Protein AF-A0A9D7U4A2-F1 (afdb_monomer)

Radius of gyration: 42.56 Å; Cα contacts (8 Å, |Δi|>4): 294; chains: 1; bounding box: 84×42×124 Å

Nearest PDB structures (foldseek):
  6pyu-assembly1_B  TM=8.399E-01  e=1.174E-01  Homo sapiens
  3vkg-assembly3_B  TM=5.063E-01  e=1.247E-01  Dictyostelium discoideum
  3vkg-assembly2_A  TM=4.390E-01  e=6.846E-02  Dictyostelium discoideum
  8wjo-assembly1_B  TM=4.090E-01  e=1.683E-01  Saccharomyces cerevisiae S288C
  8i21-assembly1_B  TM=4.357E-01  e=2.887E-01  Saccharomyces cerevisiae S288C

pLDDT: mean 87.94, std 14.03, range [35.09, 98.31]

Mean predicted aligned error: 10.79 Å

Sequence (284 aa):
MKKYFLSLILLLLQVSLFAQSKVYTGNHLLGKEAAKAYYIISNLDDKEIKADLETFLKPLGKITNPNKSSFRVEKIKNSPISPELESIEAQIISTKKMTKVVFFFIDEEMNPLKSFDIKTAEAETFVKGFENLVQKNLELRLADENLKNAENELADAQKEIKKLEKSLENNLKEQEKLGKKLDQSPELMAKALSEKEELVEKLYSEDSTASDLKTKTEIEKASSKKEKEISKIKKEQEKAESKLEKKEADFANLKIELMGAKKIERALEIARKDAFELLSNLKK

Foldseek 3Di:
DVVVVVVVVVVVVVVVPPDDQDWDWDWDDDPNDTAIKIKDKDQDDPVLLVVLVCVLCVVQADWDAPDPFKIKHAQRDPQPFANQFGMKMWGWDDDPGIIMIIIFTAGPVRHTDHPVRTPVVSNSVSNVVSVVSSVLVVLLVVLVVQLVVLVVQLVVLVVVLVVLVVVLVVLVVLLVVLVVLLVCLVVQLVVLVVVLVVLVCVLPDPVCPPPDPVVNVVSVVVSVVSVVVNVVSVVVNVVSVVVSVVSVVVSVVSVVVSVVSVVVSVVSVVSSVVSVVSSVVSVD

Structure (mmCIF, N/CA/C/O backbone):
data_AF-A0A9D7U4A2-F1
#
_entry.id   AF-A0A9D7U4A2-F1
#
loop_
_atom_site.group_PDB
_atom_site.id
_atom_site.type_symbol
_atom_site.label_atom_id
_atom_site.label_alt_id
_atom_site.label_comp_id
_atom_site.label_asym_id
_atom_site.label_entity_id
_atom_site.label_seq_id
_atom_site.pdbx_PDB_ins_code
_atom_site.Cartn_x
_atom_site.Cartn_y
_atom_site.Cartn_z
_atom_site.occupancy
_atom_site.B_iso_or_equiv
_atom_site.auth_seq_id
_atom_site.auth_comp_id
_atom_site.auth_asym_id
_atom_site.auth_atom_id
_atom_site.pdbx_PDB_model_num
ATOM 1 N N . MET A 1 1 ? -3.096 23.290 6.838 1.00 46.81 1 MET A N 1
ATOM 2 C CA . MET A 1 1 ? -3.273 23.477 5.377 1.00 46.81 1 MET A CA 1
ATOM 3 C C . MET A 1 1 ? -1.985 23.867 4.651 1.00 46.81 1 MET A C 1
ATOM 5 O O . MET A 1 1 ? -1.598 23.131 3.758 1.00 46.81 1 MET A O 1
ATOM 9 N N . LYS A 1 2 ? -1.249 24.917 5.057 1.00 41.59 2 LYS A N 1
ATOM 10 C CA . LYS A 1 2 ? 0.012 25.321 4.386 1.00 41.59 2 LYS A CA 1
ATOM 11 C C . LYS A 1 2 ? 1.115 24.243 4.334 1.00 41.59 2 LYS A C 1
ATOM 13 O O . LYS A 1 2 ? 1.835 24.185 3.350 1.00 41.59 2 LYS A O 1
ATOM 18 N N . LYS A 1 3 ? 1.222 23.365 5.344 1.00 43.41 3 LYS A N 1
ATOM 19 C CA . LYS A 1 3 ? 2.256 22.306 5.398 1.00 43.41 3 LYS A CA 1
ATOM 20 C C . LYS A 1 3 ? 2.036 21.172 4.382 1.00 43.41 3 LYS A C 1
ATOM 22 O O . LYS A 1 3 ? 2.998 20.700 3.794 1.00 43.41 3 LYS A O 1
ATOM 27 N N . TYR A 1 4 ? 0.782 20.795 4.121 1.00 54.22 4 TYR A N 1
ATOM 28 C CA . TYR A 1 4 ? 0.445 19.769 3.123 1.00 54.22 4 TYR A CA 1
ATOM 29 C C . TYR A 1 4 ? 0.540 20.310 1.693 1.00 54.22 4 TYR A C 1
ATOM 31 O O . TYR A 1 4 ? 1.004 19.613 0.801 1.00 54.22 4 TYR A O 1
ATOM 39 N N . PHE A 1 5 ? 0.201 21.589 1.496 1.00 51.72 5 PHE A N 1
ATOM 40 C CA . PHE A 1 5 ? 0.370 22.265 0.209 1.00 51.72 5 PHE A CA 1
ATOM 41 C C . PHE A 1 5 ? 1.855 22.416 -0.168 1.00 51.72 5 PHE A C 1
ATOM 43 O O . PHE A 1 5 ? 2.225 22.207 -1.318 1.00 51.72 5 PHE A O 1
ATOM 50 N N . LEU A 1 6 ? 2.725 22.693 0.816 1.00 43.78 6 LEU A N 1
ATOM 51 C CA . LEU A 1 6 ? 4.175 22.736 0.599 1.00 43.78 6 LEU A CA 1
ATOM 52 C C . LEU A 1 6 ? 4.754 21.349 0.271 1.00 43.78 6 LEU A C 1
ATOM 54 O O . LEU A 1 6 ? 5.635 21.252 -0.573 1.00 43.78 6 LEU A O 1
ATOM 58 N N . SER A 1 7 ? 4.234 20.283 0.891 1.00 52.22 7 SER A N 1
ATOM 59 C CA . SER A 1 7 ? 4.647 18.900 0.604 1.00 52.22 7 SER A CA 1
ATOM 60 C C . SER A 1 7 ? 4.237 18.442 -0.801 1.00 52.22 7 SER A C 1
ATOM 62 O O . SER A 1 7 ? 5.000 17.737 -1.451 1.00 52.22 7 SER A O 1
ATOM 64 N N . LEU A 1 8 ? 3.067 18.872 -1.289 1.00 51.44 8 LEU A N 1
ATOM 65 C CA . LEU A 1 8 ? 2.581 18.562 -2.639 1.00 51.44 8 LEU A CA 1
ATOM 66 C C . LEU A 1 8 ? 3.392 19.297 -3.722 1.00 51.44 8 LEU A C 1
ATOM 68 O O . LEU A 1 8 ? 3.737 18.716 -4.746 1.00 51.44 8 LEU A O 1
ATOM 72 N N . ILE A 1 9 ? 3.760 20.558 -3.469 1.00 57.00 9 ILE A N 1
ATOM 73 C CA . ILE A 1 9 ? 4.627 21.343 -4.362 1.00 57.00 9 ILE A CA 1
ATOM 74 C C . ILE A 1 9 ? 6.056 20.780 -4.380 1.00 57.00 9 ILE A C 1
ATOM 76 O O . ILE A 1 9 ? 6.682 20.745 -5.436 1.00 57.00 9 ILE A O 1
ATOM 80 N N . LEU A 1 10 ? 6.561 20.285 -3.244 1.00 47.88 10 LEU A N 1
ATOM 81 C CA . LEU A 1 10 ? 7.885 19.661 -3.176 1.00 47.88 10 LEU A CA 1
ATOM 82 C C . LEU A 1 10 ? 7.931 18.307 -3.907 1.00 47.88 10 LEU A C 1
ATOM 84 O O . LEU A 1 10 ? 8.953 17.988 -4.506 1.00 47.88 10 LEU A O 1
ATOM 88 N N . LEU A 1 11 ? 6.823 17.555 -3.925 1.00 51.00 11 LEU A N 1
ATOM 89 C CA . LEU A 1 11 ? 6.686 16.317 -4.703 1.00 51.00 11 LEU A CA 1
ATOM 90 C C . LEU A 1 11 ? 6.637 16.598 -6.218 1.00 51.00 11 LEU A C 1
ATOM 92 O O . LEU A 1 11 ? 7.257 15.884 -6.999 1.00 51.00 11 LEU A O 1
ATOM 96 N N . LEU A 1 12 ? 5.972 17.683 -6.636 1.00 50.38 12 LEU A N 1
ATOM 97 C CA . LEU A 1 12 ? 5.881 18.095 -8.045 1.00 50.38 12 LEU A CA 1
ATOM 98 C C . LEU A 1 12 ? 7.199 18.679 -8.593 1.00 50.38 12 LEU A C 1
ATOM 100 O O . LEU A 1 12 ? 7.505 18.497 -9.768 1.00 50.38 12 LEU A O 1
ATOM 104 N N . LEU A 1 13 ? 8.017 19.321 -7.750 1.00 43.16 13 LEU A N 1
ATOM 105 C CA . LEU A 1 13 ? 9.349 19.830 -8.125 1.00 43.16 13 LEU A CA 1
ATOM 106 C C . LEU A 1 13 ? 10.423 18.736 -8.256 1.00 43.16 13 LEU A C 1
ATOM 108 O O . LEU A 1 13 ? 11.458 18.974 -8.880 1.00 43.16 13 LEU A O 1
ATOM 112 N N . GLN A 1 14 ? 10.191 17.534 -7.722 1.00 43.28 14 GLN A N 1
ATOM 113 C CA . GLN A 1 14 ? 11.080 16.387 -7.947 1.00 43.28 14 GLN A CA 1
ATOM 114 C C . GLN A 1 14 ? 10.880 15.741 -9.327 1.00 43.28 14 GLN A C 1
ATOM 116 O O . GLN A 1 14 ? 11.783 15.062 -9.810 1.00 43.28 14 GLN A O 1
ATOM 121 N N . VAL A 1 15 ? 9.761 16.015 -10.008 1.00 48.44 15 VAL A N 1
ATOM 122 C CA . VAL A 1 15 ? 9.472 15.454 -11.340 1.00 48.44 15 VAL A CA 1
ATOM 123 C C . VAL A 1 15 ? 10.241 16.179 -12.455 1.00 48.44 15 VAL A C 1
ATOM 125 O O . VAL A 1 15 ? 10.551 15.589 -13.483 1.00 48.44 15 VAL A O 1
ATOM 128 N N . SER A 1 16 ? 10.669 17.429 -12.251 1.00 39.25 16 SER A N 1
ATOM 129 C CA . SER A 1 16 ? 11.487 18.160 -13.238 1.00 39.25 16 SER A CA 1
ATOM 130 C C . SER A 1 16 ? 12.981 17.794 -13.235 1.00 39.25 16 SER A C 1
ATOM 132 O O . SER A 1 16 ? 13.757 18.397 -13.974 1.00 39.25 16 SER A O 1
ATOM 134 N N . LEU A 1 17 ? 13.400 16.829 -12.408 1.00 35.09 17 LEU A N 1
ATOM 135 C CA . LEU A 1 17 ? 14.781 16.330 -12.337 1.00 35.09 17 LEU A CA 1
ATOM 136 C C . LEU A 1 17 ? 14.963 14.940 -12.959 1.00 35.09 17 LEU A C 1
ATOM 138 O O . LEU A 1 17 ? 16.071 14.400 -12.896 1.00 35.09 17 LEU A O 1
ATOM 142 N N . PHE A 1 18 ? 13.933 14.375 -13.600 1.00 43.56 18 PHE A N 1
ATOM 143 C CA . PHE A 1 18 ? 14.117 13.187 -14.428 1.00 43.56 18 PHE A CA 1
ATOM 144 C C . PHE A 1 18 ? 14.966 13.558 -15.647 1.00 43.56 18 PHE A C 1
ATOM 146 O O . PHE A 1 18 ? 14.537 14.203 -16.600 1.00 43.56 18 PHE A O 1
ATOM 153 N N . ALA A 1 19 ? 16.242 13.228 -15.470 1.00 44.38 19 ALA A N 1
ATOM 154 C CA . ALA A 1 19 ? 17.376 13.340 -16.355 1.00 44.38 19 ALA A CA 1
ATOM 155 C C . ALA A 1 19 ? 17.021 13.334 -17.846 1.00 44.38 19 ALA A C 1
ATOM 157 O O . ALA A 1 19 ? 16.318 12.457 -18.337 1.00 44.38 19 ALA A O 1
ATOM 158 N N . GLN A 1 20 ? 17.636 14.253 -18.594 1.00 44.41 20 GLN A N 1
ATOM 159 C CA . GLN A 1 20 ? 17.891 14.029 -20.014 1.00 44.41 20 GLN A CA 1
ATOM 160 C C . GLN A 1 20 ? 18.454 12.608 -20.190 1.00 44.41 20 GLN A C 1
ATOM 162 O O . GLN A 1 20 ? 19.505 12.308 -19.620 1.00 44.41 20 GLN A O 1
ATOM 167 N N . SER A 1 21 ? 17.755 11.762 -20.954 1.00 55.53 21 SER A N 1
ATOM 168 C CA . SER A 1 21 ? 18.200 10.423 -21.357 1.00 55.53 21 SER A CA 1
ATOM 169 C C . SER A 1 21 ? 19.625 10.514 -21.911 1.00 55.53 21 SER A C 1
ATOM 171 O O . SER A 1 21 ? 19.839 11.093 -22.988 1.00 55.53 21 SER A O 1
ATOM 173 N N . LYS A 1 22 ? 20.625 10.033 -21.168 1.00 78.62 22 LYS A N 1
ATOM 174 C CA . LYS A 1 22 ? 22.025 10.081 -21.608 1.00 78.62 22 LYS A CA 1
ATOM 175 C C . LYS A 1 22 ? 22.404 8.712 -22.140 1.00 78.62 22 LYS A C 1
ATOM 177 O O . LYS A 1 22 ? 22.883 7.856 -21.402 1.00 78.62 22 LYS A O 1
ATOM 182 N N . VAL A 1 23 ? 22.241 8.544 -23.450 1.00 90.00 23 VAL A N 1
ATOM 183 C CA . VAL A 1 23 ? 22.937 7.478 -24.168 1.00 90.00 23 VAL A CA 1
ATOM 184 C C . VAL A 1 23 ? 24.392 7.879 -24.286 1.00 90.00 23 VAL A C 1
ATOM 186 O O . VAL A 1 23 ? 24.729 8.933 -24.822 1.00 90.00 23 VAL A O 1
ATOM 189 N N . TYR A 1 24 ? 25.256 7.033 -23.752 1.00 93.31 24 TYR A N 1
ATOM 190 C CA . TYR A 1 24 ? 26.688 7.215 -23.838 1.00 93.31 24 TYR A CA 1
ATOM 191 C C . TYR A 1 24 ? 27.251 6.356 -24.962 1.00 93.31 24 TYR A C 1
ATOM 193 O O . TYR A 1 24 ? 26.755 5.265 -25.242 1.00 93.31 24 TYR A O 1
ATOM 201 N N . THR A 1 25 ? 28.342 6.820 -25.557 1.00 92.62 25 THR A N 1
ATOM 202 C CA . THR A 1 25 ? 29.093 6.077 -26.568 1.00 92.62 25 THR A CA 1
ATOM 203 C C . THR A 1 25 ? 30.513 5.848 -26.085 1.00 92.62 25 THR A C 1
ATOM 205 O O . THR A 1 25 ? 31.141 6.767 -25.557 1.00 92.62 25 THR A O 1
ATOM 208 N N . GLY A 1 26 ? 31.049 4.654 -26.294 1.00 92.25 26 GLY A N 1
ATOM 209 C CA . GLY A 1 26 ? 32.428 4.350 -25.932 1.00 92.25 26 GLY A CA 1
ATOM 210 C C . GLY A 1 26 ? 32.862 2.983 -26.428 1.00 92.25 26 GLY A C 1
ATOM 211 O O . GLY A 1 26 ? 32.060 2.228 -26.971 1.00 92.25 26 GLY A O 1
ATOM 212 N N . ASN A 1 27 ? 34.137 2.665 -26.227 1.00 92.44 27 ASN A N 1
ATOM 213 C CA . ASN A 1 27 ? 34.656 1.343 -26.550 1.00 92.44 27 ASN A CA 1
ATOM 214 C C . ASN A 1 27 ? 34.415 0.387 -25.380 1.00 92.44 27 ASN A C 1
ATOM 216 O O . ASN A 1 27 ? 34.756 0.690 -24.235 1.00 92.44 27 ASN A O 1
ATOM 220 N N . HIS A 1 28 ? 33.839 -0.770 -25.682 1.00 93.44 28 HIS A N 1
ATOM 221 C CA . HIS A 1 28 ? 33.557 -1.844 -24.740 1.00 93.44 28 HIS A CA 1
ATOM 222 C C . HIS A 1 28 ? 34.036 -3.181 -25.299 1.00 93.44 28 HIS A C 1
ATOM 224 O O . HIS A 1 28 ? 34.212 -3.328 -26.504 1.00 93.44 28 HIS A O 1
ATOM 230 N N . LEU A 1 29 ? 34.288 -4.148 -24.418 1.00 91.12 29 LEU A N 1
ATOM 231 C CA . LEU A 1 29 ? 34.767 -5.459 -24.836 1.00 91.12 29 LEU A CA 1
ATOM 232 C C . LEU A 1 29 ? 33.599 -6.326 -25.312 1.00 91.12 29 LEU A C 1
ATOM 234 O O . LEU A 1 29 ? 32.709 -6.629 -24.521 1.00 91.12 29 LEU A O 1
ATOM 238 N N . LEU A 1 30 ? 33.643 -6.763 -26.569 1.00 88.69 30 LEU A N 1
ATOM 239 C CA . LEU A 1 30 ? 32.832 -7.866 -27.078 1.00 88.69 30 LEU A CA 1
ATOM 240 C C . LEU A 1 30 ? 33.733 -9.105 -27.143 1.00 88.69 30 LEU A C 1
ATOM 242 O O . LEU A 1 30 ? 34.627 -9.210 -27.981 1.00 88.69 30 LEU A O 1
ATOM 246 N N . GLY A 1 31 ? 33.578 -10.021 -26.185 1.00 85.12 31 GLY A N 1
ATOM 247 C CA . GLY A 1 31 ? 34.523 -11.127 -26.015 1.00 85.12 31 GLY A CA 1
ATOM 248 C C . GLY A 1 31 ? 35.903 -10.626 -25.573 1.00 85.12 31 GLY A C 1
ATOM 249 O O . GLY A 1 31 ? 36.082 -10.264 -24.411 1.00 85.12 31 GLY A O 1
ATOM 250 N N . LYS A 1 32 ? 36.888 -10.634 -26.480 1.00 84.56 32 LYS A N 1
ATOM 251 C CA . LYS A 1 32 ? 38.267 -10.166 -26.219 1.00 84.56 32 LYS A CA 1
ATOM 252 C C . LYS A 1 32 ? 38.635 -8.886 -26.970 1.00 84.56 32 LYS A C 1
ATOM 254 O O . LYS A 1 32 ? 39.734 -8.374 -26.771 1.00 84.56 32 LYS A O 1
ATOM 259 N N . GLU A 1 33 ? 37.744 -8.372 -27.810 1.00 87.69 33 GLU A N 1
ATOM 260 C CA . GLU A 1 33 ? 38.035 -7.253 -28.703 1.00 87.69 33 GLU A CA 1
ATOM 261 C C . GLU A 1 33 ? 37.310 -5.988 -28.255 1.00 87.69 33 GLU A C 1
ATOM 263 O O . GLU A 1 33 ? 36.171 -6.036 -27.789 1.00 87.69 33 GLU A O 1
ATOM 268 N N . ALA A 1 34 ? 37.981 -4.842 -28.376 1.00 90.50 34 ALA A N 1
ATOM 269 C CA . ALA A 1 34 ? 37.381 -3.548 -28.091 1.00 90.50 34 ALA A CA 1
ATOM 270 C C . ALA A 1 34 ? 36.562 -3.083 -29.300 1.00 90.50 34 ALA A C 1
ATOM 272 O O . ALA A 1 34 ? 37.107 -2.860 -30.378 1.00 90.50 34 ALA A O 1
ATOM 273 N N . ALA A 1 35 ? 35.265 -2.891 -29.092 1.00 92.81 35 ALA A N 1
ATOM 274 C CA . ALA A 1 35 ? 34.313 -2.482 -30.108 1.00 92.81 35 ALA A CA 1
ATOM 275 C C . ALA A 1 35 ? 33.556 -1.228 -29.672 1.00 92.81 35 ALA A C 1
ATOM 277 O O . ALA A 1 35 ? 33.327 -1.006 -28.478 1.00 92.81 35 ALA A O 1
ATOM 278 N N . LYS A 1 36 ? 33.139 -0.406 -30.640 1.00 92.38 36 LYS A N 1
ATOM 279 C CA . LYS A 1 36 ? 32.271 0.738 -30.355 1.00 92.38 36 LYS A CA 1
ATOM 280 C C . LYS A 1 36 ? 30.906 0.232 -29.900 1.00 92.38 36 LYS A C 1
ATOM 282 O O . LYS A 1 36 ? 30.304 -0.618 -30.547 1.00 92.38 36 LYS A O 1
ATOM 287 N N . ALA A 1 37 ? 30.414 0.800 -28.809 1.00 95.50 37 ALA A N 1
ATOM 288 C CA . ALA A 1 37 ? 29.132 0.452 -28.231 1.00 95.50 37 ALA A CA 1
ATOM 289 C C . ALA A 1 37 ? 28.388 1.684 -27.718 1.00 95.50 37 ALA A C 1
ATOM 291 O O . ALA A 1 37 ? 28.974 2.739 -27.443 1.00 95.50 37 ALA A O 1
ATOM 292 N N . TYR A 1 38 ? 27.084 1.503 -27.556 1.00 96.81 38 TYR A N 1
ATOM 293 C CA . TYR A 1 38 ? 26.159 2.489 -27.017 1.00 96.81 38 TYR A CA 1
ATOM 294 C C . TYR A 1 38 ? 25.611 1.942 -25.710 1.00 96.81 38 TYR A C 1
ATOM 296 O O . TYR A 1 38 ? 25.283 0.763 -25.632 1.00 96.81 38 TYR A O 1
ATOM 304 N N . TYR A 1 39 ? 25.548 2.747 -24.657 1.00 95.62 39 TYR A N 1
ATOM 305 C CA . TYR A 1 39 ? 25.161 2.224 -23.354 1.00 95.62 39 TYR A CA 1
ATOM 306 C C . TYR A 1 39 ? 24.364 3.207 -22.517 1.00 95.62 39 TYR A C 1
ATOM 308 O O . TYR A 1 39 ? 24.509 4.425 -22.638 1.00 95.62 39 TYR A O 1
ATOM 316 N N . ILE A 1 40 ? 23.583 2.636 -21.604 1.00 94.94 40 ILE A N 1
ATOM 317 C CA . ILE A 1 40 ? 22.901 3.359 -20.533 1.00 94.94 40 ILE A CA 1
ATOM 318 C C . ILE A 1 40 ? 23.352 2.839 -19.176 1.00 94.94 40 ILE A C 1
ATOM 320 O O . ILE A 1 40 ? 23.873 1.726 -19.045 1.00 94.94 40 ILE A O 1
ATOM 324 N N . ILE A 1 41 ? 23.160 3.675 -18.164 1.00 92.88 41 ILE A N 1
ATOM 325 C CA . ILE A 1 41 ? 23.423 3.352 -16.769 1.00 92.88 41 ILE A CA 1
ATOM 326 C C . ILE A 1 41 ? 22.105 3.493 -16.018 1.00 92.88 41 ILE A C 1
ATOM 328 O O . ILE A 1 41 ? 21.464 4.536 -16.088 1.00 92.88 41 ILE A O 1
ATOM 332 N N . SER A 1 42 ? 21.730 2.449 -15.293 1.00 90.06 42 SER A N 1
ATOM 333 C CA . SER A 1 42 ? 20.538 2.406 -14.460 1.00 90.06 42 SER A CA 1
ATOM 334 C C . SER A 1 42 ? 20.905 2.014 -13.032 1.00 90.06 42 SER A C 1
ATOM 336 O O . SER A 1 42 ? 21.887 1.308 -12.801 1.00 90.06 42 SER A O 1
ATOM 338 N N . ASN A 1 43 ? 20.104 2.461 -12.069 1.00 89.00 43 ASN A N 1
ATOM 339 C CA . ASN A 1 43 ? 20.214 2.041 -10.669 1.00 89.00 43 ASN A CA 1
ATOM 340 C C . ASN A 1 43 ? 19.284 0.862 -10.338 1.00 89.00 43 ASN A C 1
ATOM 342 O O . ASN A 1 43 ? 19.193 0.472 -9.178 1.00 89.00 43 ASN A O 1
ATOM 346 N N . LEU A 1 44 ? 18.582 0.325 -11.340 1.00 89.12 44 LEU A N 1
ATOM 347 C CA . LEU A 1 44 ? 17.699 -0.827 -11.184 1.00 89.12 44 LEU A CA 1
ATOM 348 C C . LEU A 1 44 ? 18.479 -2.131 -11.073 1.00 89.12 44 LEU A C 1
ATOM 350 O O . LEU A 1 44 ? 19.625 -2.239 -11.529 1.00 89.12 44 LEU A O 1
ATOM 354 N N . ASP A 1 45 ? 17.830 -3.126 -10.479 1.00 88.88 45 ASP A N 1
ATOM 355 C CA . ASP A 1 45 ? 18.426 -4.439 -10.311 1.00 88.88 45 ASP A CA 1
ATOM 356 C C . ASP A 1 45 ? 18.532 -5.214 -11.636 1.00 88.88 45 ASP A C 1
ATOM 358 O O . ASP A 1 45 ? 17.824 -4.972 -12.618 1.00 88.88 45 ASP A O 1
ATOM 362 N N . ASP A 1 46 ? 19.448 -6.182 -11.660 1.00 90.75 46 ASP A N 1
ATOM 363 C CA . ASP A 1 46 ? 19.725 -7.002 -12.839 1.00 90.75 46 ASP A CA 1
ATOM 364 C C . ASP A 1 46 ? 18.505 -7.761 -13.345 1.00 90.75 46 ASP A C 1
ATOM 366 O O . ASP A 1 46 ? 18.400 -8.021 -14.539 1.00 90.75 46 ASP A O 1
ATOM 370 N N . LYS A 1 47 ? 17.620 -8.201 -12.449 1.00 91.44 47 LYS A N 1
ATOM 371 C CA . LYS A 1 47 ? 16.470 -9.028 -12.811 1.00 91.44 47 LYS A CA 1
ATOM 372 C C . LYS A 1 47 ? 15.426 -8.183 -13.536 1.00 91.44 47 LYS A C 1
ATOM 374 O O . LYS A 1 47 ? 14.896 -8.634 -14.549 1.00 91.44 47 LYS A O 1
ATOM 379 N N . GLU A 1 48 ? 15.174 -6.972 -13.053 1.00 92.12 48 GLU A N 1
ATOM 380 C CA . GLU A 1 48 ? 14.296 -5.993 -13.693 1.00 92.12 48 GLU A CA 1
ATOM 381 C C . GLU A 1 48 ? 14.829 -5.578 -15.062 1.00 92.12 48 GLU A C 1
ATOM 383 O O . GLU A 1 48 ? 14.116 -5.691 -16.058 1.00 92.12 48 GLU A O 1
ATOM 388 N N . ILE A 1 49 ? 16.109 -5.199 -15.136 1.00 94.00 49 ILE A N 1
ATOM 389 C CA . ILE A 1 49 ? 16.744 -4.802 -16.398 1.00 94.00 49 ILE A CA 1
ATOM 390 C C . ILE A 1 49 ? 16.725 -5.941 -17.419 1.00 94.00 49 ILE A C 1
ATOM 392 O O . ILE A 1 49 ? 16.480 -5.693 -18.596 1.00 94.00 49 ILE A O 1
ATOM 396 N N . LYS A 1 50 ? 16.941 -7.193 -16.993 1.00 94.38 50 LYS A N 1
ATOM 397 C CA . LYS A 1 50 ? 16.836 -8.363 -17.880 1.00 94.38 50 LYS A CA 1
ATOM 398 C C . LYS A 1 50 ? 15.431 -8.525 -18.450 1.00 94.38 50 LYS A C 1
ATOM 400 O O . LYS A 1 50 ? 15.298 -8.713 -19.654 1.00 94.38 50 LYS A O 1
ATOM 405 N N . ALA A 1 51 ? 14.397 -8.425 -17.617 1.00 94.56 51 ALA A N 1
ATOM 406 C CA . ALA A 1 51 ? 13.012 -8.546 -18.070 1.00 94.56 51 ALA A CA 1
ATOM 407 C C . ALA A 1 51 ? 12.622 -7.417 -19.042 1.00 94.56 51 ALA A C 1
ATOM 409 O O . ALA A 1 51 ? 11.979 -7.665 -20.069 1.00 94.56 51 ALA A O 1
ATOM 410 N N . ASP A 1 52 ? 13.055 -6.187 -18.751 1.00 95.56 52 ASP A N 1
ATOM 411 C CA . ASP A 1 52 ? 12.825 -5.027 -19.613 1.00 95.56 52 ASP A CA 1
ATOM 412 C C . ASP A 1 52 ? 13.575 -5.189 -20.952 1.00 95.56 52 ASP A C 1
ATOM 414 O O . ASP A 1 52 ? 13.017 -4.921 -22.017 1.00 95.56 52 ASP A O 1
ATOM 418 N N . LEU A 1 53 ? 14.810 -5.705 -20.923 1.00 95.75 53 LEU A N 1
ATOM 419 C CA . LEU A 1 53 ? 15.633 -5.945 -22.112 1.00 95.75 53 LEU A CA 1
ATOM 420 C C . LEU A 1 53 ? 15.065 -7.055 -23.000 1.00 95.75 53 LEU A C 1
ATOM 422 O O . LEU A 1 53 ? 14.999 -6.893 -24.218 1.00 95.75 53 LEU A O 1
ATOM 426 N N . GLU A 1 54 ? 14.603 -8.159 -22.411 1.00 94.50 54 GLU A N 1
ATOM 427 C CA . GLU A 1 54 ? 13.908 -9.217 -23.147 1.00 94.50 54 GLU A CA 1
ATOM 428 C C . GLU A 1 54 ? 12.640 -8.682 -23.818 1.00 94.50 54 GLU A C 1
ATOM 430 O O . GLU A 1 54 ? 12.385 -8.962 -24.989 1.00 94.50 54 GLU A O 1
ATOM 435 N N . THR A 1 55 ? 11.863 -7.865 -23.104 1.00 95.44 55 THR A N 1
ATOM 436 C CA . THR A 1 55 ? 10.653 -7.236 -23.646 1.00 95.44 55 THR A CA 1
ATOM 437 C C . THR A 1 55 ? 10.979 -6.302 -24.810 1.00 95.44 55 THR A C 1
ATOM 439 O O . THR A 1 55 ? 10.276 -6.320 -25.819 1.00 95.44 55 THR A O 1
ATOM 442 N N . PHE A 1 56 ? 12.058 -5.525 -24.696 1.00 96.62 56 PHE A N 1
ATOM 443 C CA . PHE A 1 56 ? 12.495 -4.582 -25.722 1.00 96.62 56 PHE A CA 1
ATOM 444 C C . PHE A 1 56 ? 13.019 -5.264 -26.991 1.00 96.62 56 PHE A C 1
ATOM 446 O O . PHE A 1 56 ? 12.729 -4.818 -28.098 1.00 96.62 56 PHE A O 1
ATOM 453 N N . LEU A 1 57 ? 13.787 -6.345 -26.841 1.00 95.44 57 LEU A N 1
ATOM 454 C CA . LEU A 1 57 ? 14.435 -7.035 -27.958 1.00 95.44 57 LEU A CA 1
ATOM 455 C C . LEU A 1 57 ? 13.514 -8.041 -28.664 1.00 95.44 57 LEU A C 1
ATOM 457 O O . LEU A 1 57 ? 13.679 -8.294 -29.855 1.00 95.44 57 LEU A O 1
ATOM 461 N N . LYS A 1 58 ? 12.518 -8.600 -27.968 1.00 94.19 58 LYS A N 1
ATOM 462 C CA . LYS A 1 58 ? 11.616 -9.636 -28.502 1.00 94.19 58 LYS A CA 1
ATOM 463 C C . LYS A 1 58 ? 10.880 -9.250 -29.799 1.00 94.19 58 LYS A C 1
ATOM 465 O O . LYS A 1 58 ? 10.733 -10.126 -30.650 1.00 94.19 58 LYS A O 1
ATOM 470 N N . PRO A 1 59 ? 10.425 -7.998 -30.007 1.00 93.56 59 PRO A N 1
ATOM 471 C CA . PRO A 1 59 ? 9.831 -7.579 -31.278 1.00 93.56 59 PRO A CA 1
ATOM 472 C C . PRO A 1 59 ? 10.795 -7.635 -32.470 1.00 93.56 59 PRO A C 1
ATOM 474 O O . PRO A 1 59 ? 10.338 -7.738 -33.604 1.00 93.56 59 PRO A O 1
ATOM 477 N N . LEU A 1 60 ? 12.109 -7.571 -32.229 1.00 92.06 60 LEU A N 1
ATOM 478 C CA . LEU A 1 60 ? 13.131 -7.583 -33.280 1.00 92.06 60 LEU A CA 1
ATOM 479 C C . LEU A 1 60 ? 13.427 -8.999 -33.788 1.00 92.06 60 LEU A C 1
ATOM 481 O O . LEU A 1 60 ? 13.934 -9.157 -34.894 1.00 92.06 60 LEU A O 1
ATOM 485 N N . GLY A 1 61 ? 13.122 -10.031 -32.995 1.00 91.00 61 GLY A N 1
ATOM 486 C CA . GLY A 1 61 ? 13.361 -11.417 -33.374 1.00 91.00 61 GLY A CA 1
ATOM 487 C C . GLY A 1 61 ? 13.502 -12.364 -32.187 1.00 91.00 61 GLY A C 1
ATOM 488 O O . GLY A 1 61 ? 13.197 -12.043 -31.037 1.00 91.00 61 GLY A O 1
ATOM 489 N N . LYS A 1 62 ? 13.969 -13.583 -32.477 1.00 92.38 62 LYS A N 1
ATOM 490 C CA . LYS A 1 62 ? 14.229 -14.590 -31.446 1.00 92.38 62 LYS A CA 1
ATOM 491 C C . LYS A 1 62 ? 15.478 -14.200 -30.657 1.00 92.38 62 LYS A C 1
ATOM 493 O O . LYS A 1 62 ? 16.557 -14.094 -31.230 1.00 92.38 62 LYS A O 1
ATOM 498 N N . ILE A 1 63 ? 15.321 -14.067 -29.345 1.00 94.50 63 ILE A N 1
ATOM 499 C CA . ILE A 1 63 ? 16.429 -13.790 -28.434 1.00 94.50 63 ILE A CA 1
ATOM 500 C C . ILE A 1 63 ? 17.208 -15.082 -28.168 1.00 94.50 63 ILE A C 1
ATOM 502 O O . ILE A 1 63 ? 16.630 -16.119 -27.824 1.00 94.50 63 ILE A O 1
ATOM 506 N N . THR A 1 64 ? 18.525 -15.011 -28.315 1.00 94.19 64 THR A N 1
ATOM 507 C CA . THR A 1 64 ? 19.493 -16.005 -27.855 1.00 94.19 64 THR A CA 1
ATOM 508 C C . THR A 1 64 ? 20.340 -15.396 -26.740 1.00 94.19 64 THR A C 1
ATOM 510 O O . THR A 1 64 ? 20.490 -14.180 -26.653 1.00 94.19 64 THR A O 1
ATOM 513 N N . ASN A 1 65 ? 20.892 -16.235 -25.862 1.00 92.19 65 ASN A N 1
ATOM 514 C CA . ASN A 1 65 ? 21.735 -15.783 -24.755 1.00 92.19 65 ASN A CA 1
ATOM 515 C C . ASN A 1 65 ? 23.144 -16.360 -24.935 1.00 92.19 65 ASN A C 1
ATOM 517 O O . ASN A 1 65 ? 23.399 -17.469 -24.455 1.00 92.19 65 ASN A O 1
ATOM 521 N N . PRO A 1 66 ? 24.061 -15.655 -25.633 1.00 84.50 66 PRO A N 1
ATOM 522 C CA . PRO A 1 66 ? 25.431 -16.129 -25.845 1.00 84.50 66 PRO A CA 1
ATOM 523 C C . PRO A 1 66 ? 26.168 -16.431 -24.535 1.00 84.50 66 PRO A C 1
ATOM 525 O O . PRO A 1 66 ? 27.034 -17.300 -24.480 1.00 84.50 66 PRO A O 1
ATOM 528 N N . ASN A 1 67 ? 25.817 -15.721 -23.460 1.00 86.06 67 ASN A N 1
ATOM 529 C CA . ASN A 1 67 ? 26.277 -15.985 -22.102 1.00 86.06 67 ASN A CA 1
ATOM 530 C C . ASN A 1 67 ? 25.213 -15.535 -21.074 1.00 86.06 67 ASN A C 1
ATOM 532 O O . ASN A 1 67 ? 24.164 -15.009 -21.436 1.00 86.06 67 ASN A O 1
ATOM 536 N N . LYS A 1 68 ? 25.474 -15.733 -19.771 1.00 84.50 68 LYS A N 1
ATOM 537 C CA . LYS A 1 68 ? 24.514 -15.443 -18.678 1.00 84.50 68 LYS A CA 1
ATOM 538 C C . LYS A 1 68 ? 24.113 -13.966 -18.534 1.00 84.50 68 LYS A C 1
ATOM 540 O O . LYS A 1 68 ? 23.150 -13.668 -17.822 1.00 84.50 68 LYS A O 1
ATOM 545 N N . SER A 1 69 ? 24.875 -13.053 -19.124 1.00 89.44 69 SER A N 1
ATOM 546 C CA . SER A 1 69 ? 24.702 -11.606 -18.997 1.00 89.44 69 SER A CA 1
ATOM 547 C C . SER A 1 69 ? 24.572 -10.914 -20.350 1.00 89.44 69 SER A C 1
ATOM 549 O O . SER A 1 69 ? 24.692 -9.696 -20.399 1.00 89.44 69 SER A O 1
ATOM 551 N N . SER A 1 70 ? 24.344 -11.658 -21.435 1.00 93.19 70 SER A N 1
ATOM 552 C CA . SER A 1 70 ? 24.247 -11.095 -22.782 1.00 93.19 70 SER A CA 1
ATOM 553 C C . SER A 1 70 ? 23.042 -11.657 -23.510 1.00 93.19 70 SER A C 1
ATOM 555 O O . SER A 1 70 ? 22.782 -12.858 -23.453 1.00 93.19 70 SER A O 1
ATOM 557 N N . PHE A 1 71 ? 22.349 -10.771 -24.207 1.00 96.19 71 PHE A N 1
ATOM 558 C CA . PHE A 1 71 ? 21.140 -11.035 -24.968 1.00 96.19 71 PHE A CA 1
ATOM 559 C C . PHE A 1 71 ? 21.424 -10.654 -26.407 1.00 96.19 71 PHE A C 1
ATOM 561 O O . PHE A 1 71 ? 21.881 -9.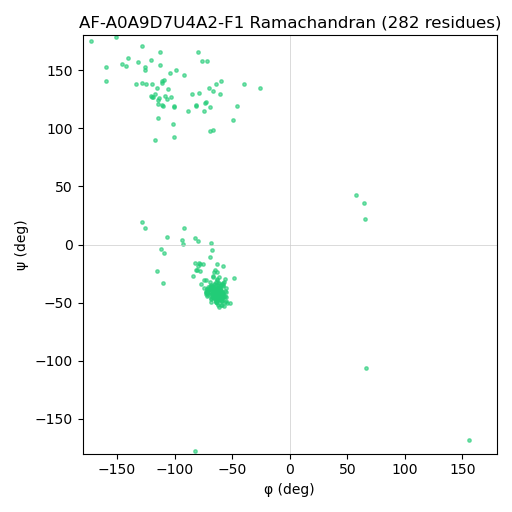544 -26.666 1.00 96.19 71 PHE A O 1
ATOM 568 N N . ARG A 1 72 ? 21.168 -11.560 -27.342 1.00 96.25 72 ARG A N 1
ATOM 569 C CA . ARG A 1 72 ? 21.405 -11.324 -28.759 1.00 96.25 72 ARG A CA 1
ATOM 570 C C . ARG A 1 72 ? 20.136 -11.567 -29.552 1.00 96.25 72 ARG A C 1
ATOM 572 O O . ARG A 1 72 ? 19.423 -12.537 -29.311 1.00 96.25 72 ARG A O 1
ATOM 579 N N . VAL A 1 73 ? 19.870 -10.689 -30.508 1.00 96.19 73 VAL A N 1
ATOM 580 C CA . VAL A 1 73 ? 18.875 -10.915 -31.556 1.00 96.19 73 VAL A CA 1
ATOM 581 C C . VAL A 1 73 ? 19.600 -10.940 -32.888 1.00 96.19 73 VAL A C 1
ATOM 583 O O . VAL A 1 73 ? 20.389 -10.045 -33.174 1.00 96.19 73 VAL A O 1
ATOM 586 N N . GLU A 1 74 ? 19.338 -11.975 -33.676 1.00 92.88 74 GLU A N 1
ATOM 587 C CA . GLU A 1 74 ? 19.957 -12.221 -34.982 1.00 92.88 74 GLU A CA 1
ATOM 588 C C . GLU A 1 74 ? 18.920 -12.092 -36.104 1.00 92.88 74 GLU A C 1
ATOM 590 O O . GLU A 1 74 ? 17.711 -12.159 -35.851 1.00 92.88 74 GLU A O 1
ATOM 595 N N . LYS A 1 75 ? 19.399 -11.994 -37.350 1.00 88.62 75 LYS A N 1
ATOM 596 C CA . LYS A 1 75 ? 18.584 -11.902 -38.572 1.00 88.62 75 LYS A CA 1
ATOM 597 C C . LYS A 1 75 ? 17.744 -10.634 -38.651 1.00 88.62 75 LYS A C 1
ATOM 599 O O . LYS A 1 75 ? 16.611 -10.657 -39.144 1.00 88.62 75 LYS A O 1
ATOM 604 N N . ILE A 1 76 ? 18.292 -9.528 -38.154 1.00 90.12 76 ILE A N 1
ATOM 605 C CA . ILE A 1 76 ? 17.662 -8.212 -38.226 1.00 90.12 76 ILE A CA 1
ATOM 606 C C . ILE A 1 76 ? 17.787 -7.713 -39.664 1.00 90.12 76 ILE A C 1
ATOM 608 O O . ILE A 1 76 ? 18.878 -7.455 -40.141 1.00 90.12 76 ILE A O 1
ATOM 612 N N . LYS A 1 77 ? 16.664 -7.558 -40.368 1.00 83.19 77 LYS A N 1
ATOM 613 C CA . LYS A 1 77 ? 16.658 -7.066 -41.754 1.00 83.19 77 LYS A CA 1
ATOM 614 C C . LYS A 1 77 ? 16.208 -5.615 -41.821 1.00 83.19 77 LYS A C 1
ATOM 616 O O . LYS A 1 77 ? 15.322 -5.210 -41.073 1.00 83.19 77 LYS A O 1
ATOM 621 N N . ASN A 1 78 ? 16.750 -4.869 -42.785 1.00 83.00 78 ASN A N 1
ATOM 622 C CA . ASN A 1 78 ? 16.353 -3.489 -43.097 1.00 83.00 78 ASN A CA 1
ATOM 623 C C . ASN A 1 78 ? 16.478 -2.525 -41.904 1.00 83.00 78 ASN A C 1
ATOM 625 O O . ASN A 1 78 ? 15.591 -1.705 -41.662 1.00 83.00 78 ASN A O 1
ATOM 629 N N . SER A 1 79 ? 17.571 -2.624 -41.144 1.00 91.06 79 SER A N 1
ATOM 630 C CA . SER A 1 79 ? 17.789 -1.728 -40.012 1.00 91.06 79 SER A CA 1
ATOM 631 C C . SER A 1 79 ? 18.090 -0.296 -40.473 1.00 91.06 79 SER A C 1
ATOM 633 O O . SER A 1 79 ? 18.935 -0.094 -41.350 1.00 91.06 79 SER A O 1
ATOM 635 N N . PRO A 1 80 ? 17.475 0.732 -39.859 1.00 92.69 80 PRO A N 1
ATOM 636 C CA . PRO A 1 80 ? 17.854 2.117 -40.123 1.00 92.69 80 PRO A CA 1
ATOM 637 C C . PRO A 1 80 ? 19.281 2.426 -39.643 1.00 92.69 80 PRO A C 1
ATOM 639 O O . PRO A 1 80 ? 19.915 3.321 -40.205 1.00 92.69 80 PRO A O 1
ATOM 642 N N . ILE A 1 81 ? 19.798 1.663 -38.667 1.00 95.19 81 ILE A N 1
ATOM 643 C CA . ILE A 1 81 ? 21.104 1.858 -38.017 1.00 95.19 81 ILE A CA 1
ATOM 644 C C . ILE A 1 81 ? 22.261 1.590 -38.980 1.00 95.19 81 ILE A C 1
ATOM 646 O O . ILE A 1 81 ? 23.201 2.378 -39.037 1.00 95.19 81 ILE A O 1
ATOM 650 N N . SER A 1 82 ? 22.190 0.500 -39.739 1.00 95.06 82 SER A N 1
ATOM 651 C CA . SER A 1 82 ? 23.173 0.143 -40.759 1.00 95.06 82 SER A CA 1
ATOM 652 C C . SER A 1 82 ? 22.552 -0.843 -41.750 1.00 95.06 82 SER A C 1
ATOM 654 O O . SER A 1 82 ? 21.813 -1.728 -41.310 1.00 95.06 82 SER A O 1
ATOM 656 N N . PRO A 1 83 ? 22.839 -0.727 -43.060 1.00 92.50 83 PRO A N 1
ATOM 657 C CA . PRO A 1 83 ? 22.445 -1.743 -44.034 1.00 92.50 83 PRO A CA 1
ATOM 658 C C . PRO A 1 83 ? 23.140 -3.094 -43.803 1.00 92.50 83 PRO A C 1
ATOM 660 O O . PRO A 1 83 ? 22.616 -4.108 -44.244 1.00 92.50 83 PRO A O 1
ATOM 663 N N . GLU A 1 84 ? 24.279 -3.103 -43.108 1.00 93.69 84 GLU A N 1
ATOM 664 C CA . GLU A 1 84 ? 25.078 -4.301 -42.816 1.00 93.69 84 GLU A CA 1
ATOM 665 C C . GLU A 1 84 ? 24.720 -4.936 -41.463 1.00 93.69 84 GLU A C 1
ATOM 667 O O . GLU A 1 84 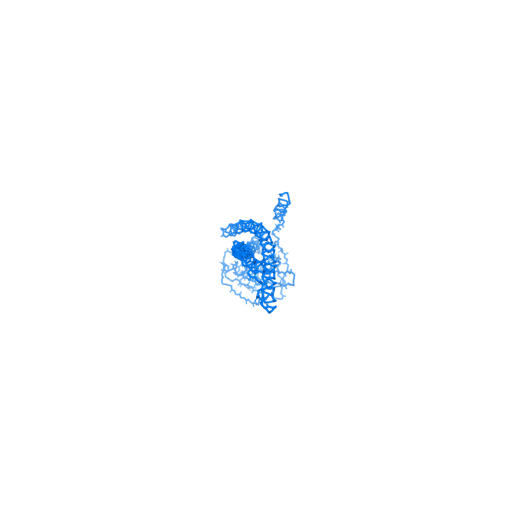? 25.324 -5.926 -41.066 1.00 93.69 84 GLU A O 1
ATOM 672 N N . LEU A 1 85 ? 23.752 -4.377 -40.724 1.00 95.44 85 LEU A N 1
ATOM 673 C CA . LEU A 1 85 ? 23.360 -4.913 -39.421 1.00 95.44 85 LEU A CA 1
ATOM 674 C C . LEU A 1 85 ? 22.647 -6.259 -39.575 1.00 95.44 85 LEU A C 1
ATOM 676 O O . LEU A 1 85 ? 21.537 -6.285 -40.094 1.00 95.44 85 LEU A O 1
ATOM 680 N N . GLU A 1 86 ? 23.217 -7.318 -39.003 1.00 95.19 86 GLU A N 1
ATOM 681 C CA . GLU A 1 86 ? 22.595 -8.648 -38.942 1.00 95.19 86 GLU A CA 1
ATOM 682 C C . GLU A 1 86 ? 22.167 -9.009 -37.513 1.00 95.19 86 GLU A C 1
ATOM 684 O O . GLU A 1 86 ? 21.144 -9.673 -37.308 1.00 95.19 86 GLU A O 1
ATOM 689 N N . SER A 1 87 ? 22.912 -8.558 -36.496 1.00 95.56 87 SER A N 1
ATOM 690 C CA . SER A 1 87 ? 22.577 -8.836 -35.099 1.00 95.56 87 SER A CA 1
ATOM 691 C C . SER A 1 87 ? 22.846 -7.678 -3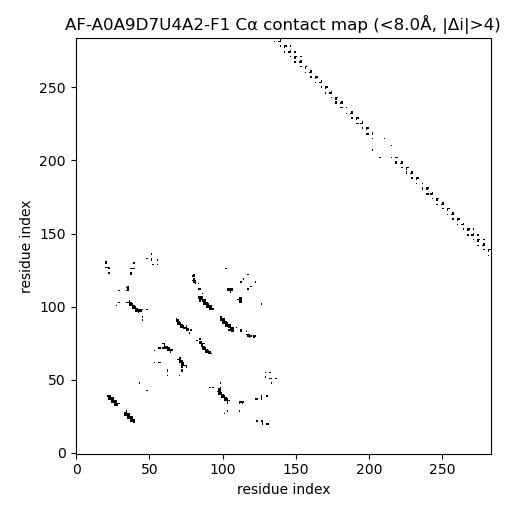4.137 1.00 95.56 87 SER A C 1
ATOM 693 O O . SER A 1 87 ? 23.683 -6.805 -34.363 1.00 95.56 87 SER A O 1
ATOM 695 N N . ILE A 1 88 ? 22.093 -7.659 -33.037 1.00 96.69 88 ILE A N 1
ATOM 696 C CA . ILE A 1 88 ? 22.299 -6.750 -31.906 1.00 96.69 88 ILE A CA 1
ATOM 697 C C . ILE A 1 88 ? 22.599 -7.602 -30.685 1.00 96.69 88 ILE A C 1
ATOM 699 O O . ILE A 1 88 ? 21.810 -8.484 -30.343 1.00 96.69 88 ILE A O 1
ATOM 703 N N . GLU A 1 89 ? 23.704 -7.312 -30.004 1.00 96.62 89 GLU A N 1
ATOM 704 C CA . GLU A 1 89 ? 24.029 -7.906 -28.710 1.00 96.62 89 GLU A CA 1
ATOM 705 C C . GLU A 1 89 ? 23.994 -6.849 -27.610 1.00 96.62 89 GLU A C 1
ATOM 707 O O . GLU A 1 89 ? 24.667 -5.825 -27.687 1.00 96.62 89 GLU A O 1
ATOM 712 N N . ALA A 1 90 ? 23.226 -7.117 -26.561 1.00 97.12 90 ALA A N 1
ATOM 713 C CA . ALA A 1 90 ? 23.137 -6.305 -25.364 1.00 97.12 90 ALA A CA 1
ATOM 714 C C . ALA A 1 90 ? 23.772 -7.044 -24.183 1.00 97.12 90 ALA A C 1
ATOM 716 O O . ALA A 1 90 ? 23.317 -8.121 -23.800 1.00 97.12 90 ALA A O 1
ATOM 717 N N . GLN A 1 91 ? 24.805 -6.457 -23.585 1.00 96.38 91 GLN A N 1
ATOM 718 C CA . GLN A 1 91 ? 25.503 -6.989 -22.420 1.00 96.38 91 GLN A CA 1
ATOM 719 C C . GLN A 1 91 ? 25.140 -6.211 -21.160 1.00 96.38 91 GLN A C 1
ATOM 721 O O . GLN A 1 91 ? 25.170 -4.981 -21.139 1.00 96.38 91 GLN A O 1
ATOM 726 N N . ILE A 1 92 ? 24.849 -6.936 -20.087 1.00 95.38 92 ILE A N 1
ATOM 727 C CA . ILE A 1 92 ? 24.557 -6.389 -18.768 1.00 95.38 92 ILE A CA 1
ATOM 728 C C . ILE A 1 92 ? 25.812 -6.507 -17.906 1.00 95.38 92 ILE A C 1
ATOM 730 O O . ILE A 1 92 ? 26.298 -7.604 -17.627 1.00 95.38 92 ILE A O 1
ATOM 734 N N . ILE A 1 93 ? 26.330 -5.361 -17.474 1.00 93.62 93 ILE A N 1
ATOM 735 C CA . ILE A 1 93 ? 27.477 -5.249 -16.578 1.00 93.62 93 ILE A CA 1
ATOM 736 C C . ILE A 1 93 ? 26.990 -4.632 -15.276 1.00 93.62 93 ILE A C 1
ATOM 738 O O . ILE A 1 93 ? 26.698 -3.436 -15.208 1.00 93.62 93 ILE A O 1
ATOM 742 N N . SER A 1 94 ? 26.947 -5.449 -14.235 1.00 90.94 94 SER A N 1
ATOM 743 C CA . SER A 1 94 ? 26.347 -5.065 -12.964 1.00 90.94 94 SER A CA 1
ATOM 744 C C . SER A 1 94 ? 27.370 -4.914 -11.859 1.00 90.94 94 SER A C 1
ATOM 746 O O . SER A 1 94 ? 28.326 -5.679 -11.731 1.00 90.94 94 SER A O 1
ATOM 748 N N . THR A 1 95 ? 27.152 -3.900 -11.032 1.00 88.31 95 THR A N 1
ATOM 749 C CA . THR A 1 95 ? 27.936 -3.610 -9.833 1.00 88.31 95 THR A CA 1
ATOM 750 C C . THR A 1 95 ? 26.993 -3.450 -8.645 1.00 88.31 95 THR A C 1
ATOM 752 O O . THR A 1 95 ? 25.787 -3.319 -8.816 1.00 88.31 95 THR A O 1
ATOM 755 N N . LYS A 1 96 ? 27.527 -3.369 -7.419 1.00 83.38 96 LYS A N 1
ATOM 756 C CA . LYS A 1 96 ? 26.702 -3.155 -6.212 1.00 83.38 96 LYS A CA 1
ATOM 757 C C . LYS A 1 96 ? 25.855 -1.871 -6.230 1.00 83.38 96 LYS A C 1
ATOM 759 O O . LYS A 1 96 ? 24.971 -1.748 -5.394 1.00 83.38 96 LYS A O 1
ATOM 764 N N . LYS A 1 97 ? 26.179 -0.892 -7.082 1.00 84.50 97 LYS A N 1
ATOM 765 C CA . LYS A 1 97 ? 25.541 0.436 -7.086 1.00 84.50 97 LYS A CA 1
ATOM 766 C C . LYS A 1 97 ? 24.754 0.745 -8.355 1.00 84.50 97 LYS A C 1
ATOM 768 O O . LYS A 1 97 ? 23.929 1.645 -8.326 1.00 84.50 97 LYS A O 1
ATOM 773 N N . MET A 1 98 ? 25.071 0.077 -9.460 1.00 89.25 98 MET A N 1
ATOM 774 C CA . MET A 1 98 ? 24.542 0.413 -10.777 1.00 89.25 98 MET A CA 1
ATOM 775 C C . MET A 1 98 ? 24.660 -0.763 -11.739 1.00 89.25 98 MET A C 1
ATOM 777 O O . MET A 1 98 ? 25.607 -1.555 -11.659 1.00 89.25 98 MET A O 1
ATOM 781 N N . THR A 1 99 ? 23.746 -0.772 -12.696 1.00 92.56 99 THR A N 1
ATOM 782 C CA . THR A 1 99 ? 23.641 -1.715 -13.800 1.00 92.56 99 THR A CA 1
ATOM 783 C C . THR A 1 99 ? 23.878 -0.960 -15.098 1.00 92.56 99 THR A C 1
ATOM 785 O O . THR A 1 99 ? 23.225 0.043 -15.386 1.00 92.56 99 THR A O 1
ATOM 788 N N . LYS A 1 100 ? 24.841 -1.418 -15.892 1.00 94.19 100 LYS A N 1
ATOM 789 C CA . LYS A 1 100 ? 25.166 -0.845 -17.197 1.00 94.19 100 LYS A CA 1
ATOM 790 C C . LYS A 1 100 ? 24.713 -1.802 -18.291 1.00 94.19 100 LYS A C 1
ATOM 792 O O . LYS A 1 100 ? 25.091 -2.968 -18.266 1.00 94.19 100 LYS A O 1
ATOM 797 N N . VAL A 1 101 ? 23.950 -1.302 -19.258 1.00 96.31 101 VAL A N 1
ATOM 798 C CA . VAL A 1 101 ? 23.517 -2.084 -20.426 1.00 96.31 101 VAL A CA 1
ATOM 799 C C . VAL A 1 101 ? 24.230 -1.554 -21.655 1.00 96.31 101 VAL A C 1
ATOM 801 O O . VAL A 1 101 ? 24.102 -0.374 -21.973 1.00 96.31 101 VAL A O 1
ATOM 804 N N . VAL A 1 102 ? 25.015 -2.410 -22.301 1.00 97.00 102 VAL A N 1
ATOM 805 C CA . VAL A 1 102 ? 25.911 -2.074 -23.409 1.00 97.00 102 VAL A CA 1
ATO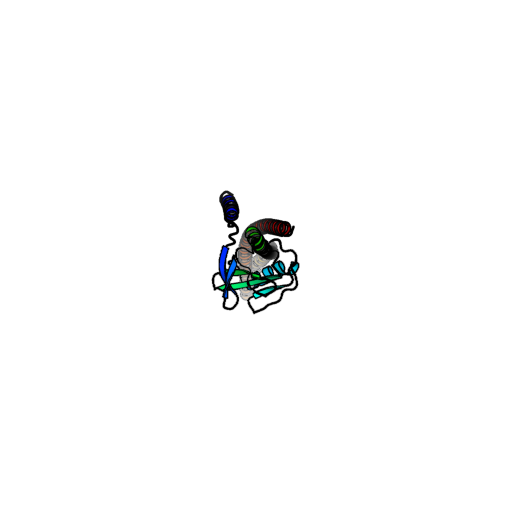M 806 C C . VAL A 1 102 ? 25.430 -2.761 -24.678 1.00 97.00 102 VAL A C 1
ATOM 808 O O . VAL A 1 102 ? 25.367 -3.982 -24.717 1.00 97.00 102 VAL A O 1
ATOM 811 N N . PHE A 1 103 ? 25.124 -1.986 -25.711 1.00 97.62 103 PHE A N 1
ATOM 812 C CA . PHE A 1 103 ? 24.640 -2.454 -27.003 1.00 97.62 103 PHE A CA 1
ATOM 813 C C . PHE A 1 103 ? 25.753 -2.422 -28.049 1.00 97.62 103 PHE A C 1
ATOM 815 O O . PHE A 1 103 ? 26.369 -1.377 -28.287 1.00 97.62 103 PHE A O 1
ATOM 822 N N . PHE A 1 104 ? 25.957 -3.565 -28.694 1.00 96.88 104 PHE A N 1
ATOM 823 C CA . PHE A 1 104 ? 26.823 -3.765 -29.845 1.00 96.88 104 PHE A CA 1
ATOM 824 C C . PHE A 1 104 ? 25.973 -4.057 -31.082 1.00 96.88 104 PHE A C 1
ATOM 826 O O . PHE A 1 104 ? 24.999 -4.810 -31.019 1.00 96.88 104 PHE A O 1
ATOM 833 N N . PHE A 1 105 ? 26.371 -3.467 -32.203 1.00 96.44 105 PHE A N 1
ATOM 834 C CA . PHE A 1 105 ? 25.768 -3.664 -33.516 1.00 96.44 105 PHE A CA 1
ATOM 835 C C . PHE A 1 105 ? 26.729 -4.509 -34.348 1.00 96.44 105 PHE A C 1
ATOM 837 O O . PHE A 1 105 ? 27.906 -4.165 -34.425 1.00 96.44 105 PHE A O 1
ATOM 844 N N . ILE A 1 106 ? 26.255 -5.627 -34.890 1.00 95.19 106 ILE A N 1
ATOM 845 C CA . ILE A 1 106 ? 27.094 -6.711 -35.411 1.00 95.19 106 ILE A CA 1
ATOM 846 C C . ILE A 1 106 ? 26.656 -7.062 -36.842 1.00 95.19 106 ILE A C 1
ATOM 848 O O . ILE A 1 106 ? 25.454 -7.101 -37.128 1.00 95.19 106 ILE A O 1
ATOM 852 N N . ASP A 1 107 ? 27.628 -7.304 -37.720 1.00 93.69 107 ASP A N 1
ATOM 853 C CA . ASP A 1 107 ? 27.427 -7.675 -39.125 1.00 93.69 107 ASP A CA 1
ATOM 854 C C . ASP A 1 107 ? 27.150 -9.177 -39.343 1.00 93.69 107 ASP A C 1
ATOM 856 O O . ASP A 1 107 ? 27.046 -9.961 -38.394 1.00 93.69 107 ASP A O 1
ATOM 860 N N . GLU A 1 108 ? 26.998 -9.580 -40.609 1.00 90.19 108 GLU A N 1
ATOM 861 C CA . GLU A 1 108 ? 26.765 -10.975 -41.018 1.00 90.19 108 GLU A CA 1
ATOM 862 C C . GLU A 1 108 ? 27.939 -11.909 -40.670 1.00 90.19 108 GLU A C 1
ATOM 864 O O . GLU A 1 108 ? 27.735 -13.087 -40.370 1.00 90.19 108 GLU A O 1
ATOM 869 N N . GLU A 1 109 ? 29.165 -11.383 -40.644 1.00 90.56 109 GLU A N 1
ATOM 870 C CA . GLU A 1 109 ? 30.377 -12.122 -40.279 1.00 90.56 109 GLU A CA 1
ATOM 871 C C . GLU A 1 109 ? 30.577 -12.222 -38.757 1.00 90.56 109 GLU A C 1
ATOM 873 O O . GLU A 1 109 ? 31.576 -12.774 -38.293 1.00 90.56 109 GLU A O 1
ATOM 878 N N . MET A 1 110 ? 29.608 -11.744 -37.968 1.00 89.69 110 MET A N 1
ATOM 879 C CA . MET A 1 110 ? 29.646 -11.679 -36.507 1.00 89.69 110 MET A CA 1
ATOM 880 C C . MET A 1 110 ? 30.714 -10.728 -35.950 1.00 89.69 110 MET A C 1
ATOM 882 O O . MET A 1 110 ? 31.088 -10.835 -34.776 1.00 89.69 110 MET A O 1
ATOM 886 N N . ASN A 1 111 ? 31.161 -9.762 -36.753 1.00 91.94 111 ASN A N 1
ATOM 887 C CA . ASN A 1 111 ? 32.063 -8.708 -36.320 1.00 91.94 111 ASN A CA 1
ATOM 888 C C . ASN A 1 111 ? 31.273 -7.472 -35.854 1.00 91.94 111 ASN A C 1
ATOM 890 O O . ASN A 1 111 ? 30.218 -7.146 -36.403 1.00 91.94 111 ASN A O 1
ATOM 894 N N . PRO A 1 112 ? 31.762 -6.735 -34.841 1.00 93.19 112 PRO A N 1
ATOM 895 C CA . PRO A 1 112 ? 31.196 -5.438 -34.504 1.00 93.19 112 PRO A CA 1
ATOM 896 C C . PRO A 1 112 ? 31.313 -4.463 -35.680 1.00 93.19 112 PRO A C 1
ATOM 898 O O . PRO A 1 112 ? 32.410 -4.231 -36.195 1.00 93.19 112 PRO A O 1
ATOM 901 N N . LEU A 1 113 ? 30.203 -3.816 -36.030 1.00 93.94 113 LEU A N 1
ATOM 902 C CA . LEU A 1 113 ? 30.181 -2.756 -37.032 1.00 93.94 113 LEU A CA 1
ATOM 903 C C . LEU A 1 113 ? 31.103 -1.604 -36.623 1.00 93.94 113 LEU A C 1
ATOM 905 O O . LEU A 1 113 ? 31.166 -1.193 -35.454 1.00 93.94 113 LEU A O 1
ATOM 909 N N . LYS A 1 114 ? 31.816 -1.037 -37.600 1.00 91.44 114 LYS A N 1
ATOM 910 C CA . LYS A 1 114 ? 32.715 0.090 -37.345 1.00 91.44 114 LYS A CA 1
ATOM 911 C C . LYS A 1 114 ? 31.917 1.385 -37.265 1.00 91.44 114 LYS A C 1
ATOM 913 O O . LYS A 1 114 ? 30.762 1.495 -37.660 1.00 91.44 114 LYS A O 1
ATOM 918 N N . SER A 1 115 ? 32.567 2.429 -36.754 1.00 86.38 115 SER A N 1
ATOM 919 C CA . SER A 1 115 ? 31.916 3.730 -36.550 1.00 86.38 115 SER A CA 1
ATOM 920 C C . SER A 1 115 ? 31.315 4.340 -37.816 1.00 86.38 115 SER A C 1
ATOM 922 O O . SER A 1 115 ? 30.347 5.081 -37.688 1.00 86.38 115 SER A O 1
ATOM 924 N N . PHE A 1 116 ? 31.912 4.090 -38.986 1.00 89.12 116 PHE A N 1
ATOM 925 C CA . PHE A 1 116 ? 31.448 4.652 -40.255 1.00 89.12 116 PHE A CA 1
ATOM 926 C C . PHE A 1 116 ? 30.266 3.873 -40.850 1.00 89.12 116 PHE A C 1
ATOM 928 O O . PHE A 1 116 ? 29.482 4.464 -41.586 1.00 89.12 116 PHE A O 1
ATOM 935 N N . ASP A 1 117 ? 30.094 2.605 -40.462 1.00 91.88 117 ASP A N 1
ATOM 936 C CA . ASP A 1 117 ? 28.982 1.745 -40.890 1.00 91.88 117 ASP A CA 1
ATOM 937 C C . ASP A 1 117 ? 27.709 1.991 -40.071 1.00 91.88 117 ASP A C 1
ATOM 939 O O . ASP A 1 117 ? 26.615 1.588 -40.466 1.00 91.88 117 ASP A O 1
ATOM 943 N N . ILE A 1 118 ? 27.836 2.665 -38.921 1.00 94.19 118 ILE A N 1
ATOM 944 C CA . ILE A 1 118 ? 26.741 2.943 -37.990 1.00 94.19 118 ILE A CA 1
ATOM 945 C C . ILE A 1 118 ? 26.243 4.379 -38.167 1.00 94.19 118 ILE A C 1
ATOM 947 O O . ILE A 1 118 ? 26.931 5.356 -37.849 1.00 94.19 118 ILE A O 1
ATOM 951 N N . LYS A 1 119 ? 24.967 4.523 -38.532 1.00 95.44 119 LYS A N 1
ATOM 952 C CA . LYS A 1 119 ? 24.249 5.795 -38.425 1.00 95.44 119 LYS A CA 1
ATOM 953 C C . LYS A 1 119 ? 24.022 6.121 -36.950 1.00 95.44 119 LYS A C 1
ATOM 955 O O . LYS A 1 119 ? 23.088 5.639 -36.315 1.00 95.44 119 LYS A O 1
ATOM 960 N N . THR A 1 120 ? 24.900 6.959 -36.400 1.00 92.81 120 THR A N 1
ATOM 961 C CA . THR A 1 120 ? 24.977 7.235 -34.952 1.00 92.81 120 THR A CA 1
ATOM 962 C C . THR A 1 120 ? 23.648 7.721 -34.363 1.00 92.81 120 THR A C 1
ATOM 964 O O . THR A 1 120 ? 23.265 7.250 -33.298 1.00 92.81 120 THR A O 1
ATOM 967 N N . ALA A 1 121 ? 22.912 8.591 -35.060 1.00 92.94 121 ALA A N 1
ATOM 968 C CA . ALA A 1 121 ? 21.620 9.094 -34.582 1.00 92.94 121 ALA A CA 1
ATOM 969 C C . ALA A 1 121 ? 20.563 7.984 -34.423 1.00 92.94 121 ALA A C 1
ATOM 971 O O . ALA A 1 121 ? 19.798 7.988 -33.458 1.00 92.94 121 ALA A O 1
ATOM 972 N N . GLU A 1 122 ? 20.550 7.007 -35.331 1.00 95.12 122 GLU A N 1
ATOM 973 C CA . GLU A 1 122 ? 19.624 5.870 -35.289 1.00 95.12 122 GLU A CA 1
ATOM 974 C C . GLU A 1 122 ? 20.005 4.894 -34.170 1.00 95.12 122 GLU A C 1
ATOM 976 O O . GLU A 1 122 ? 19.144 4.439 -33.419 1.00 95.12 122 GLU A O 1
ATOM 981 N N . ALA A 1 123 ? 21.305 4.634 -33.991 1.00 95.00 123 ALA A N 1
ATOM 982 C CA . ALA A 1 123 ? 21.816 3.833 -32.878 1.00 95.00 123 ALA A CA 1
ATOM 983 C C . ALA A 1 123 ? 21.480 4.455 -31.511 1.00 95.00 123 ALA A C 1
ATOM 985 O O . ALA A 1 123 ? 21.023 3.762 -30.602 1.00 95.00 123 ALA A O 1
ATOM 986 N N . GLU A 1 124 ? 21.654 5.770 -31.363 1.00 94.31 124 GLU A N 1
ATOM 987 C CA . GLU A 1 124 ? 21.248 6.476 -30.147 1.00 94.31 124 GLU A CA 1
ATOM 988 C C . GLU A 1 124 ? 19.738 6.429 -29.937 1.00 94.31 124 GLU A C 1
ATOM 990 O O . GLU A 1 124 ? 19.293 6.212 -28.814 1.00 94.31 124 GLU A O 1
ATOM 995 N N . THR A 1 125 ? 18.946 6.612 -30.995 1.00 94.81 125 THR A N 1
ATOM 996 C CA . THR A 1 125 ? 17.479 6.538 -30.923 1.00 94.81 125 THR A CA 1
ATOM 997 C C . THR A 1 125 ? 17.014 5.153 -30.479 1.00 94.81 125 THR A C 1
ATOM 999 O O . THR A 1 125 ? 16.142 5.050 -29.618 1.00 94.81 125 THR A O 1
ATOM 1002 N N . PHE A 1 126 ? 17.647 4.090 -30.982 1.00 95.56 126 PHE A N 1
ATOM 1003 C CA . PHE A 1 126 ? 17.392 2.719 -30.550 1.00 95.56 126 PHE A CA 1
ATOM 1004 C C . PHE A 1 126 ? 17.643 2.537 -29.047 1.00 95.56 126 PHE A C 1
ATOM 1006 O O . PHE A 1 126 ? 16.761 2.079 -28.319 1.00 95.56 126 PHE A O 1
ATOM 1013 N N . VAL A 1 127 ? 18.815 2.951 -28.557 1.00 96.38 127 VAL A N 1
ATOM 1014 C CA . VAL A 1 127 ? 19.165 2.802 -27.134 1.00 96.38 127 VAL A CA 1
ATOM 1015 C C . VAL A 1 127 ? 18.312 3.711 -26.237 1.00 96.38 127 VAL A C 1
ATOM 1017 O O . VAL A 1 127 ? 17.906 3.282 -25.157 1.00 96.38 127 VAL A O 1
ATOM 1020 N N . LYS A 1 128 ? 17.947 4.917 -26.695 1.00 94.75 128 LYS A N 1
ATOM 1021 C CA . LYS A 1 128 ? 16.959 5.779 -26.015 1.00 94.75 128 LYS A CA 1
ATOM 1022 C C . LYS A 1 128 ? 15.594 5.102 -25.923 1.00 94.75 128 LYS A C 1
ATOM 1024 O O . LYS A 1 128 ? 14.920 5.234 -24.910 1.00 94.75 128 LYS A O 1
ATOM 1029 N N . GLY A 1 129 ? 15.188 4.352 -26.948 1.00 94.94 129 GLY A N 1
ATOM 1030 C CA . GLY A 1 129 ? 13.959 3.558 -26.921 1.00 94.94 129 GLY A CA 1
ATOM 1031 C C . GLY A 1 129 ? 13.940 2.550 -25.771 1.00 94.94 129 GLY A C 1
ATOM 1032 O O . GLY A 1 129 ? 12.936 2.445 -25.066 1.00 94.94 129 GLY A O 1
ATOM 1033 N N . PHE A 1 130 ? 15.063 1.867 -25.534 1.00 95.44 130 PHE A N 1
ATOM 1034 C CA . PHE A 1 130 ? 15.208 0.968 -24.389 1.00 95.44 130 PHE A CA 1
ATOM 1035 C C . PHE A 1 130 ? 15.160 1.722 -23.056 1.00 95.44 130 PHE A C 1
ATOM 1037 O O . PHE A 1 130 ? 14.435 1.318 -22.151 1.00 95.44 130 PHE A O 1
ATOM 1044 N N . GLU A 1 131 ? 15.885 2.836 -22.937 1.00 93.62 131 GLU A N 1
ATOM 1045 C CA . GLU A 1 131 ? 15.875 3.665 -21.725 1.00 93.62 131 GLU A CA 1
ATOM 1046 C C . GLU A 1 131 ? 14.461 4.149 -21.374 1.00 93.62 131 GLU A C 1
ATOM 1048 O O . GLU A 1 131 ? 14.028 4.008 -20.232 1.00 93.62 131 GLU A O 1
ATOM 1053 N N . ASN A 1 132 ? 13.713 4.635 -22.368 1.00 93.12 132 ASN A N 1
ATOM 1054 C CA . ASN A 1 132 ? 12.331 5.080 -22.199 1.00 93.12 132 ASN A CA 1
ATOM 1055 C C . ASN A 1 132 ? 11.416 3.938 -21.737 1.00 93.12 132 ASN A C 1
ATOM 1057 O O . ASN A 1 132 ? 10.552 4.152 -20.888 1.00 93.12 132 ASN A O 1
ATOM 1061 N N . LEU A 1 133 ? 11.603 2.721 -22.265 1.00 94.00 133 LEU A N 1
ATOM 1062 C CA . LEU A 1 133 ? 10.855 1.548 -21.808 1.00 94.00 133 LEU A CA 1
ATOM 1063 C C . LEU A 1 133 ? 11.165 1.236 -20.339 1.00 94.00 133 LEU A C 1
ATOM 1065 O O . LEU A 1 133 ? 10.243 1.040 -19.552 1.00 94.00 133 LEU A O 1
ATOM 1069 N N . VAL A 1 134 ? 12.447 1.211 -19.969 1.00 93.50 134 VAL A N 1
ATOM 1070 C CA . VAL A 1 134 ? 12.890 0.946 -18.592 1.00 93.50 134 VAL A CA 1
ATOM 1071 C C . VAL A 1 134 ? 12.315 1.983 -17.626 1.00 93.50 134 VAL A C 1
ATOM 1073 O O . VAL A 1 134 ? 11.806 1.620 -16.566 1.00 93.50 134 VAL A O 1
ATOM 1076 N N . GLN A 1 135 ? 12.348 3.267 -17.995 1.00 91.31 135 GLN A N 1
ATOM 1077 C CA . GLN A 1 135 ? 11.764 4.344 -17.194 1.00 91.31 135 GLN A CA 1
ATOM 1078 C C . GLN A 1 135 ? 10.245 4.186 -17.059 1.00 91.31 135 GLN A C 1
ATOM 1080 O O . GLN A 1 135 ? 9.738 4.198 -15.940 1.00 91.31 135 GLN A O 1
ATOM 1085 N N . LYS A 1 136 ? 9.523 3.933 -18.161 1.00 92.19 136 LYS A N 1
ATOM 1086 C CA . LYS A 1 136 ? 8.070 3.694 -18.122 1.00 92.19 136 LYS A CA 1
ATOM 1087 C C . LYS A 1 136 ? 7.713 2.495 -17.237 1.00 92.19 136 LYS A C 1
ATOM 1089 O O . LYS A 1 136 ? 6.772 2.559 -16.448 1.00 92.19 136 LYS A O 1
ATOM 1094 N N . ASN A 1 137 ? 8.466 1.401 -17.336 1.00 93.19 137 ASN A N 1
ATOM 1095 C CA . ASN A 1 137 ? 8.236 0.211 -16.520 1.00 93.19 137 ASN A CA 1
ATOM 1096 C C . ASN A 1 137 ? 8.545 0.463 -15.040 1.00 93.19 137 ASN A C 1
ATOM 1098 O O . ASN A 1 137 ? 7.822 -0.035 -14.179 1.00 93.19 137 ASN A O 1
ATOM 1102 N N . LEU A 1 138 ? 9.566 1.265 -14.727 1.00 91.38 138 LEU A N 1
ATOM 1103 C CA . LEU A 1 138 ? 9.838 1.706 -13.361 1.00 91.38 138 LEU A CA 1
ATOM 1104 C C . LEU A 1 138 ? 8.685 2.545 -12.797 1.00 91.38 138 LEU A C 1
ATOM 1106 O O . LEU A 1 138 ? 8.232 2.275 -11.688 1.00 91.38 138 LEU A O 1
ATOM 1110 N N . GLU A 1 139 ? 8.183 3.521 -13.552 1.00 92.00 139 GLU A N 1
ATOM 1111 C CA . GLU A 1 139 ? 7.029 4.331 -13.140 1.00 92.00 139 GLU A CA 1
ATOM 1112 C C . GLU A 1 139 ? 5.799 3.459 -12.867 1.00 92.00 139 GLU A C 1
ATOM 1114 O O . GLU A 1 139 ? 5.126 3.640 -11.852 1.00 92.00 139 GLU A O 1
ATOM 1119 N N . LEU A 1 140 ? 5.542 2.467 -13.725 1.00 93.88 140 LEU A N 1
ATOM 1120 C CA . LEU A 1 140 ? 4.468 1.494 -13.529 1.00 93.88 140 LEU A CA 1
ATOM 1121 C C . LEU A 1 140 ? 4.658 0.661 -12.257 1.00 93.88 140 LEU A C 1
ATOM 1123 O O . LEU A 1 140 ? 3.699 0.505 -11.502 1.00 93.88 140 LEU A O 1
ATOM 1127 N N . ARG A 1 141 ? 5.871 0.149 -12.001 1.00 92.88 141 ARG A N 1
ATOM 1128 C CA . ARG A 1 141 ? 6.192 -0.610 -10.778 1.00 92.88 141 ARG A CA 1
ATOM 1129 C C . ARG A 1 141 ? 5.965 0.239 -9.526 1.00 92.88 141 ARG A C 1
ATOM 1131 O O . ARG A 1 141 ? 5.258 -0.192 -8.621 1.00 92.88 141 ARG A O 1
ATOM 1138 N N . LEU A 1 142 ? 6.489 1.465 -9.503 1.00 92.19 142 LEU A N 1
ATOM 1139 C CA . LEU A 1 142 ? 6.335 2.381 -8.369 1.00 92.19 142 LEU A CA 1
ATOM 1140 C C . LEU A 1 142 ? 4.872 2.779 -8.137 1.00 92.19 142 LEU A C 1
ATOM 1142 O O . LEU A 1 142 ? 4.423 2.857 -6.995 1.00 92.19 142 LEU A O 1
ATOM 1146 N N . ALA A 1 143 ? 4.107 3.022 -9.204 1.00 92.88 143 ALA A N 1
ATOM 1147 C CA . ALA A 1 143 ? 2.684 3.326 -9.089 1.00 92.88 143 ALA A CA 1
ATOM 1148 C C . ALA A 1 143 ? 1.875 2.135 -8.545 1.00 92.88 143 ALA A C 1
ATOM 1150 O O . ALA A 1 143 ? 0.977 2.335 -7.727 1.00 92.88 143 ALA A O 1
ATOM 1151 N N . ASP A 1 144 ? 2.208 0.909 -8.956 1.00 94.06 144 ASP A N 1
ATOM 1152 C CA . ASP A 1 144 ? 1.582 -0.319 -8.451 1.00 94.06 144 ASP A CA 1
ATOM 1153 C C . ASP A 1 144 ? 1.900 -0.545 -6.961 1.00 94.06 144 ASP A C 1
ATOM 1155 O O . ASP A 1 144 ? 0.997 -0.796 -6.160 1.00 94.06 144 ASP A O 1
ATOM 1159 N N . GLU A 1 145 ? 3.160 -0.351 -6.554 1.00 93.88 145 GLU A N 1
ATOM 1160 C CA . GLU A 1 145 ? 3.565 -0.409 -5.144 1.00 93.88 145 GLU A CA 1
ATOM 1161 C C . GLU A 1 145 ? 2.856 0.650 -4.291 1.00 93.88 145 GLU A C 1
ATOM 1163 O O . GLU A 1 145 ? 2.364 0.341 -3.203 1.00 93.88 145 GLU A O 1
ATOM 1168 N N . ASN A 1 146 ? 2.741 1.884 -4.790 1.00 92.44 146 ASN A N 1
ATOM 1169 C CA . ASN A 1 146 ? 2.020 2.955 -4.104 1.00 92.44 146 ASN A CA 1
ATOM 1170 C C . ASN A 1 146 ? 0.536 2.622 -3.914 1.00 92.44 146 ASN A C 1
ATOM 1172 O O . ASN A 1 146 ? -0.001 2.836 -2.825 1.00 92.44 146 ASN A O 1
ATOM 1176 N N . LEU A 1 147 ? -0.123 2.064 -4.937 1.00 95.25 147 LEU A N 1
ATOM 1177 C CA . LEU A 1 147 ? -1.511 1.615 -4.827 1.00 95.25 147 LEU A CA 1
ATOM 1178 C C . LEU A 1 147 ? -1.651 0.520 -3.765 1.00 95.25 147 LEU A C 1
ATOM 1180 O O . LEU A 1 147 ? -2.508 0.623 -2.888 1.00 95.25 147 LEU A O 1
ATOM 1184 N N . LYS A 1 148 ? -0.775 -0.486 -3.793 1.00 96.31 148 LYS A N 1
ATOM 1185 C CA . LYS A 1 148 ? -0.781 -1.579 -2.816 1.00 96.31 148 LYS A CA 1
ATOM 1186 C C . LYS A 1 148 ? -0.574 -1.077 -1.384 1.00 96.31 148 LYS A C 1
ATOM 1188 O O . LYS A 1 148 ? -1.227 -1.559 -0.459 1.00 96.31 148 LYS A O 1
ATOM 1193 N N . ASN A 1 149 ? 0.316 -0.107 -1.185 1.00 94.06 149 ASN A N 1
ATOM 1194 C CA . ASN A 1 149 ? 0.526 0.513 0.122 1.00 94.06 149 ASN A CA 1
ATOM 1195 C C . ASN A 1 149 ? -0.734 1.251 0.595 1.00 94.06 149 ASN A C 1
ATOM 1197 O O . ASN A 1 149 ? -1.177 1.022 1.719 1.00 94.06 149 ASN A O 1
ATOM 1201 N N . ALA A 1 150 ? -1.368 2.040 -0.277 1.00 92.44 150 ALA A N 1
ATOM 1202 C CA . ALA A 1 150 ? -2.615 2.736 0.044 1.00 92.44 150 ALA A CA 1
ATOM 1203 C C . ALA A 1 150 ? -3.767 1.767 0.383 1.00 92.44 150 ALA A C 1
ATOM 1205 O O . ALA A 1 150 ? -4.555 2.027 1.292 1.00 92.44 150 ALA A O 1
ATOM 1206 N N . GLU A 1 151 ? -3.864 0.629 -0.312 1.00 97.06 151 GLU A N 1
ATOM 1207 C CA . GLU A 1 151 ? -4.842 -0.424 -0.008 1.00 97.06 151 GLU A CA 1
ATOM 1208 C C . GLU A 1 151 ? -4.615 -1.053 1.372 1.00 97.06 151 GLU A C 1
ATOM 1210 O O . GLU A 1 151 ? -5.575 -1.258 2.120 1.00 97.06 151 GLU A O 1
ATOM 1215 N N . ASN A 1 152 ? -3.358 -1.323 1.733 1.00 97.06 152 ASN A N 1
ATOM 1216 C CA . ASN A 1 152 ? -3.012 -1.873 3.043 1.00 97.06 152 ASN A CA 1
ATOM 1217 C C . ASN A 1 152 ? -3.323 -0.884 4.174 1.00 97.06 152 ASN A C 1
ATOM 1219 O O . ASN A 1 152 ? -3.947 -1.267 5.165 1.00 97.06 152 ASN A O 1
ATOM 1223 N N . GLU A 1 153 ? -2.947 0.387 4.012 1.00 94.69 153 GLU A N 1
ATOM 1224 C CA . GLU A 1 153 ? -3.238 1.438 4.993 1.00 94.69 153 GLU A CA 1
ATOM 1225 C C . GLU A 1 153 ? -4.748 1.610 5.200 1.00 94.69 153 GLU A C 1
ATOM 1227 O O . GLU A 1 153 ? -5.221 1.674 6.338 1.00 94.69 153 GLU A O 1
ATOM 1232 N N . LEU A 1 154 ? -5.527 1.617 4.112 1.00 96.38 154 LEU A N 1
ATOM 1233 C CA . LEU A 1 154 ? -6.985 1.683 4.188 1.00 96.38 154 LEU A CA 1
ATOM 1234 C C . LEU A 1 154 ? -7.570 0.469 4.928 1.00 96.38 154 LEU A C 1
ATOM 1236 O O . LEU A 1 154 ? -8.445 0.625 5.782 1.00 96.38 154 LEU A O 1
ATOM 1240 N N . ALA A 1 155 ? -7.077 -0.737 4.637 1.00 97.69 155 ALA A N 1
ATOM 1241 C CA . ALA A 1 155 ? -7.532 -1.955 5.300 1.00 97.69 155 ALA A CA 1
ATOM 1242 C C . ALA A 1 155 ? -7.241 -1.941 6.810 1.00 97.69 155 ALA A C 1
ATOM 1244 O O . ALA A 1 155 ? -8.057 -2.420 7.605 1.00 97.69 155 ALA A O 1
ATOM 1245 N N . ASP A 1 156 ? -6.103 -1.391 7.229 1.00 97.00 156 ASP A N 1
ATOM 1246 C CA . ASP A 1 156 ? -5.757 -1.271 8.644 1.00 97.00 156 ASP A CA 1
ATOM 1247 C C . ASP A 1 156 ? -6.598 -0.206 9.359 1.00 97.00 156 ASP A C 1
ATOM 1249 O O . ASP A 1 156 ? -7.129 -0.488 10.440 1.00 97.00 156 ASP A O 1
ATOM 1253 N N . ALA A 1 157 ? -6.848 0.943 8.723 1.00 96.38 157 ALA A N 1
ATOM 1254 C CA . ALA A 1 157 ? -7.775 1.953 9.241 1.00 96.38 157 ALA A CA 1
ATOM 1255 C C . ALA A 1 157 ? -9.195 1.382 9.434 1.00 96.38 157 ALA A C 1
ATOM 1257 O O . ALA A 1 157 ? -9.830 1.585 10.472 1.00 96.38 157 ALA A O 1
ATOM 1258 N N . GLN A 1 158 ? -9.677 0.576 8.484 1.00 98.00 158 GLN A N 1
ATOM 1259 C CA . GLN A 1 158 ? -10.969 -0.111 8.592 1.00 98.00 158 GLN A CA 1
ATOM 1260 C C . GLN A 1 158 ? -11.023 -1.109 9.756 1.00 98.00 158 GLN A C 1
ATOM 1262 O O . GLN A 1 158 ? -12.055 -1.243 10.423 1.00 98.00 158 GLN A O 1
ATOM 1267 N N . LYS A 1 159 ? -9.927 -1.828 10.034 1.00 98.31 159 LYS A N 1
ATOM 1268 C CA . LYS A 1 159 ? -9.845 -2.719 11.205 1.00 98.31 159 LYS A CA 1
ATOM 1269 C C . LYS A 1 159 ? -9.889 -1.927 12.508 1.00 98.31 159 LYS A C 1
ATOM 1271 O O . LYS A 1 159 ? -10.524 -2.381 13.460 1.00 98.31 159 LYS A O 1
ATOM 1276 N N . GLU A 1 160 ? -9.219 -0.781 12.569 1.00 96.75 160 GLU A N 1
ATOM 1277 C CA . GLU A 1 160 ? -9.227 0.093 13.744 1.00 96.75 160 GLU A CA 1
ATOM 1278 C C . GLU A 1 160 ? -10.629 0.639 14.031 1.00 96.75 160 GLU A C 1
ATOM 1280 O O . GLU A 1 160 ? -11.111 0.515 15.157 1.00 96.75 160 GLU A O 1
ATOM 1285 N N . ILE A 1 161 ? -11.341 1.109 13.003 1.00 97.81 161 ILE A N 1
ATOM 1286 C CA . ILE A 1 161 ? -12.740 1.546 13.118 1.00 97.81 161 ILE A CA 1
ATOM 1287 C C . ILE A 1 161 ? -13.616 0.434 13.698 1.00 97.81 161 ILE A C 1
ATOM 1289 O O . ILE A 1 161 ? -14.323 0.664 14.677 1.00 97.81 161 ILE A O 1
ATOM 1293 N N . LYS A 1 162 ? -13.518 -0.794 13.172 1.00 98.06 162 LYS A N 1
ATOM 1294 C CA . LYS A 1 162 ? -14.285 -1.941 13.690 1.00 98.06 162 LYS A CA 1
ATOM 1295 C C . LYS A 1 162 ? -13.969 -2.249 15.156 1.00 98.06 162 LYS A C 1
ATOM 1297 O O . LYS A 1 162 ? -14.865 -2.621 15.915 1.00 98.06 162 LYS A O 1
ATOM 1302 N N . LYS A 1 163 ? -12.705 -2.113 15.575 1.00 98.00 163 LYS A N 1
ATOM 1303 C CA . LYS A 1 163 ? -12.312 -2.284 16.985 1.00 98.00 163 LYS A CA 1
ATOM 1304 C C . LYS A 1 163 ? -12.949 -1.209 17.863 1.00 98.00 163 LYS A C 1
ATOM 1306 O O . LYS A 1 163 ? -13.509 -1.551 18.900 1.00 98.00 163 LYS A O 1
ATOM 1311 N N . LEU A 1 164 ? -12.900 0.052 17.440 1.00 97.62 164 LEU A N 1
ATOM 1312 C CA . LEU A 1 164 ? -13.489 1.177 18.170 1.00 97.62 164 LEU A CA 1
ATOM 1313 C C . LEU A 1 164 ? -15.017 1.060 18.270 1.00 97.62 164 LEU A C 1
ATOM 1315 O O . LEU A 1 164 ? -15.570 1.250 19.350 1.00 97.62 164 LEU A O 1
ATOM 1319 N N . GLU A 1 165 ? -15.697 0.665 17.191 1.00 97.75 165 GLU A N 1
ATOM 1320 C CA . GLU A 1 165 ? -17.146 0.412 17.192 1.00 97.75 165 GLU A CA 1
ATOM 1321 C C . GLU A 1 165 ? -17.526 -0.697 18.183 1.00 97.75 165 GLU A C 1
ATOM 1323 O O . GLU A 1 165 ? -18.445 -0.524 18.985 1.00 97.75 165 GLU A O 1
ATOM 1328 N N . LYS A 1 166 ? -16.760 -1.795 18.219 1.00 98.25 166 LYS A N 1
ATOM 1329 C CA . LYS A 1 166 ? -16.962 -2.870 19.200 1.00 98.25 166 LYS A CA 1
ATOM 1330 C C . LYS A 1 166 ? -16.701 -2.408 20.639 1.00 98.25 166 LYS A C 1
ATOM 1332 O O . LYS A 1 166 ? -17.420 -2.807 21.555 1.00 98.25 166 LYS A O 1
ATOM 1337 N N . SER A 1 167 ? -15.679 -1.582 20.858 1.00 97.81 167 SER A N 1
ATOM 1338 C CA . SER A 1 167 ? -15.385 -1.006 22.175 1.00 97.81 167 SER A CA 1
ATOM 1339 C C . SER A 1 167 ? -16.510 -0.091 22.660 1.00 97.81 167 SER A C 1
ATOM 1341 O O . SER A 1 167 ? -16.890 -0.180 23.826 1.00 97.81 167 SER A O 1
ATOM 1343 N N . LEU A 1 168 ? -17.090 0.728 21.775 1.00 97.69 168 LEU A N 1
ATOM 1344 C CA . LEU A 1 168 ? -18.261 1.556 22.083 1.00 97.69 168 LEU A CA 1
ATOM 1345 C C . LEU A 1 168 ? -19.479 0.705 22.448 1.00 97.69 168 LEU A C 1
ATOM 1347 O O . LEU A 1 168 ? -20.129 0.981 23.452 1.00 97.69 168 LEU A O 1
ATOM 1351 N N . GLU A 1 169 ? -19.763 -0.350 21.681 1.00 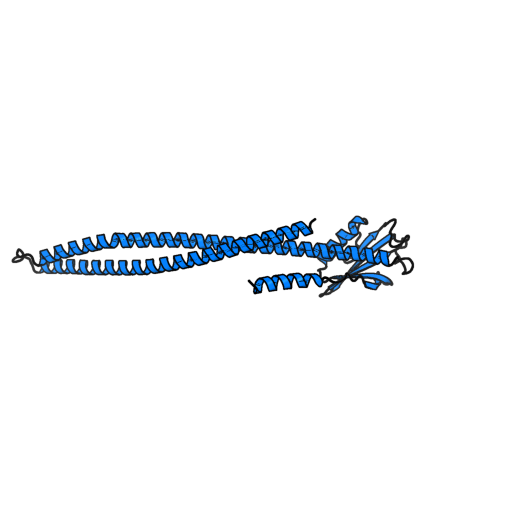97.62 169 GLU A N 1
ATOM 1352 C CA . GLU A 1 169 ? -20.878 -1.261 21.968 1.00 97.62 169 GLU A CA 1
ATOM 1353 C C . GLU A 1 169 ? -20.720 -1.937 23.340 1.00 97.62 169 GLU A C 1
ATOM 1355 O O . GLU A 1 169 ? -21.661 -1.991 24.134 1.00 97.62 169 GLU A O 1
ATOM 1360 N N . ASN A 1 170 ? -19.518 -2.430 23.650 1.00 97.75 170 ASN A N 1
ATOM 1361 C CA . ASN A 1 170 ? -19.233 -3.037 24.948 1.00 97.75 170 ASN A CA 1
ATOM 1362 C C . ASN A 1 170 ? -19.348 -2.023 26.090 1.00 97.75 170 ASN A C 1
ATOM 1364 O O . ASN A 1 170 ? -19.898 -2.355 27.140 1.00 97.75 170 ASN A O 1
ATOM 1368 N N . ASN A 1 171 ? -18.863 -0.795 25.884 1.00 97.88 171 ASN A N 1
ATOM 1369 C CA . ASN A 1 171 ? -18.968 0.272 26.871 1.00 97.88 171 ASN A CA 1
ATOM 1370 C C . ASN A 1 171 ? -20.443 0.605 27.167 1.00 97.88 171 ASN A C 1
ATOM 1372 O O . ASN A 1 171 ? -20.830 0.598 28.332 1.00 97.88 171 ASN A O 1
ATOM 1376 N N . LEU A 1 172 ? -21.290 0.756 26.140 1.00 96.94 172 LEU A N 1
ATOM 1377 C CA . LEU A 1 172 ? -22.734 0.976 26.315 1.00 96.94 172 LEU A CA 1
ATOM 1378 C C . LEU A 1 172 ? -23.408 -0.159 27.090 1.00 96.94 172 LEU A C 1
ATOM 1380 O O . LEU A 1 172 ? -24.141 0.095 28.042 1.00 96.94 172 LEU A O 1
ATOM 1384 N N . LYS A 1 173 ? -23.107 -1.421 26.759 1.00 97.44 173 LYS A N 1
ATOM 1385 C CA . LYS A 1 173 ? -23.637 -2.580 27.503 1.00 97.44 173 LYS A CA 1
ATOM 1386 C C . LYS A 1 173 ? -23.235 -2.562 28.978 1.00 97.44 173 LYS A C 1
ATOM 1388 O O . LYS A 1 173 ? -23.981 -3.046 29.829 1.00 97.44 173 LYS A O 1
ATOM 1393 N N . GLU A 1 174 ? -22.041 -2.074 29.298 1.00 96.31 174 GLU A N 1
ATOM 1394 C CA . GLU A 1 174 ? -21.594 -1.923 30.683 1.00 96.31 174 GLU A CA 1
ATOM 1395 C C . GLU A 1 174 ? -22.297 -0.762 31.390 1.00 96.31 174 GLU A C 1
ATOM 1397 O O . GLU A 1 174 ? -22.720 -0.946 32.532 1.00 96.31 174 GLU A O 1
ATOM 1402 N N . GLN A 1 175 ? -22.486 0.377 30.714 1.00 96.62 175 GLN A N 1
ATOM 1403 C CA . GLN A 1 175 ? -23.274 1.498 31.233 1.00 96.62 175 GLN A CA 1
ATOM 1404 C C . GLN A 1 175 ? -24.713 1.066 31.536 1.00 96.62 175 GLN A C 1
ATOM 1406 O O . GLN A 1 175 ? -25.177 1.262 32.653 1.00 96.62 175 GLN A O 1
ATOM 1411 N N . GLU A 1 176 ? -25.387 0.372 30.613 1.00 96.31 176 GLU A N 1
ATOM 1412 C CA . GLU A 1 176 ? -26.747 -0.148 30.823 1.00 96.31 176 GLU A CA 1
ATOM 1413 C C . GLU A 1 176 ? -26.832 -1.101 32.024 1.00 96.31 176 GLU A C 1
ATOM 1415 O O . GLU A 1 176 ? -27.782 -1.056 32.807 1.00 96.31 176 GLU A O 1
ATOM 1420 N N . LYS A 1 177 ? -25.834 -1.978 32.199 1.00 95.88 177 LYS A N 1
ATOM 1421 C CA . LYS A 1 177 ? -25.767 -2.886 33.357 1.00 95.88 177 LYS A CA 1
ATOM 1422 C C . LYS A 1 177 ? -25.565 -2.134 34.670 1.00 95.88 177 LYS A C 1
ATOM 1424 O O . LYS A 1 177 ? -26.091 -2.575 35.689 1.00 95.88 177 LYS A O 1
ATOM 1429 N N . LEU A 1 178 ? -24.769 -1.066 34.670 1.00 94.25 178 LEU A N 1
ATOM 1430 C CA . LEU A 1 178 ? -24.545 -0.229 35.849 1.00 94.25 178 LEU A CA 1
ATOM 1431 C C . LEU A 1 178 ? -25.787 0.609 36.167 1.00 94.25 178 LEU A C 1
ATOM 1433 O O . LEU A 1 178 ? -26.212 0.595 37.317 1.00 94.25 178 LEU A O 1
ATOM 1437 N N . GLY A 1 179 ? -26.419 1.217 35.160 1.00 92.00 179 GLY A N 1
ATOM 1438 C CA . GLY A 1 179 ? -27.682 1.947 35.294 1.00 92.00 179 GLY A CA 1
ATOM 1439 C C . GLY A 1 179 ? -28.774 1.083 35.922 1.00 92.00 179 GLY A C 1
ATOM 1440 O O . GLY A 1 179 ? -29.290 1.428 36.975 1.00 92.00 179 GLY A O 1
ATOM 1441 N N . LYS A 1 180 ? -28.997 -0.135 35.405 1.00 94.06 180 LYS A N 1
ATOM 1442 C CA . LYS A 1 180 ? -29.966 -1.079 35.999 1.00 94.06 180 LYS A CA 1
ATOM 1443 C C . LYS A 1 180 ? -29.683 -1.420 37.467 1.00 94.06 180 LYS A C 1
ATOM 1445 O O . LYS A 1 180 ? -30.617 -1.639 38.231 1.00 94.06 180 LYS A O 1
ATOM 1450 N N . LYS A 1 181 ? -28.409 -1.508 37.872 1.00 92.06 181 LYS A N 1
ATOM 1451 C CA . LYS A 1 181 ? -28.038 -1.746 39.281 1.00 92.06 181 LYS A CA 1
ATOM 1452 C C . LYS A 1 181 ? -28.330 -0.533 40.157 1.00 92.06 181 LYS A C 1
ATOM 1454 O O . LYS A 1 181 ? -28.744 -0.701 41.302 1.00 92.06 181 LYS A O 1
ATOM 1459 N N . LEU A 1 182 ? -28.100 0.665 39.632 1.00 91.38 182 LEU A N 1
ATOM 1460 C CA . LEU A 1 182 ? -28.428 1.907 40.323 1.00 91.38 182 LEU A CA 1
ATOM 1461 C C . LEU A 1 182 ? -29.943 2.070 40.464 1.00 91.38 182 LEU A C 1
ATOM 1463 O O . LEU A 1 182 ? -30.395 2.346 41.567 1.00 91.38 182 LEU A O 1
ATOM 1467 N N . ASP A 1 183 ? -30.723 1.760 39.428 1.00 91.94 183 ASP A N 1
ATOM 1468 C CA . ASP A 1 183 ? -32.191 1.844 39.463 1.00 91.94 183 ASP A CA 1
ATOM 1469 C C . ASP A 1 183 ? -32.820 0.904 40.507 1.00 91.94 183 ASP A C 1
ATOM 1471 O O . ASP A 1 183 ? -33.828 1.235 41.125 1.00 91.94 183 ASP A O 1
ATOM 1475 N N . GLN A 1 184 ? -32.212 -0.264 40.743 1.00 91.00 184 GLN A N 1
ATOM 1476 C CA . GLN A 1 184 ? -32.664 -1.239 41.747 1.00 91.00 184 GLN A CA 1
ATOM 1477 C C . GLN A 1 184 ? -32.231 -0.886 43.182 1.00 91.00 184 GLN A C 1
ATOM 1479 O O . GLN A 1 184 ? -32.791 -1.406 44.149 1.00 91.00 184 GLN A O 1
ATOM 1484 N N . SER A 1 185 ? -31.226 -0.020 43.349 1.00 87.06 185 SER A N 1
ATOM 1485 C CA . SER A 1 185 ? -30.639 0.287 44.661 1.00 87.06 185 SER A CA 1
ATOM 1486 C C . SER A 1 185 ? -31.611 1.003 45.621 1.00 87.06 185 SER A C 1
ATOM 1488 O O . SER A 1 185 ? -31.659 0.596 46.783 1.00 87.06 185 SER A O 1
ATOM 1490 N N . PRO A 1 186 ? -32.430 1.991 45.194 1.00 87.88 186 PRO A N 1
ATOM 1491 C CA . PRO A 1 186 ? -33.427 2.635 46.053 1.00 87.88 186 PRO A CA 1
ATOM 1492 C C . PRO A 1 186 ? -34.468 1.675 46.630 1.00 87.88 186 PRO A C 1
ATOM 1494 O O . PRO A 1 186 ? -34.803 1.783 47.805 1.00 87.88 186 PRO A O 1
ATOM 1497 N N . GLU A 1 187 ? -34.956 0.717 45.837 1.00 90.06 187 GLU A N 1
ATOM 1498 C CA . GLU A 1 187 ? -35.949 -0.266 46.290 1.00 90.06 187 GLU A CA 1
ATOM 1499 C C . GLU A 1 187 ? -35.355 -1.200 47.356 1.00 90.06 187 GLU A C 1
ATOM 1501 O O . GLU A 1 187 ? -35.951 -1.412 48.414 1.00 90.06 187 GLU A O 1
ATOM 1506 N N . LEU A 1 188 ? -34.132 -1.692 47.126 1.00 88.19 188 LEU A N 1
ATOM 1507 C CA . LEU A 1 188 ? -33.394 -2.500 48.103 1.00 88.19 188 LEU A CA 1
ATOM 1508 C C . LEU A 1 188 ? -33.101 -1.719 49.392 1.00 88.19 188 LEU A C 1
ATOM 1510 O O . LEU A 1 188 ? -33.238 -2.261 50.490 1.00 88.19 188 LEU A O 1
ATOM 1514 N N . MET A 1 189 ? -32.723 -0.445 49.264 1.00 86.94 189 MET A N 1
ATOM 1515 C CA . MET A 1 189 ? -32.466 0.452 50.390 1.00 86.94 189 MET A CA 1
ATOM 1516 C C . MET A 1 189 ? -33.744 0.697 51.206 1.00 86.94 189 MET A C 1
ATOM 1518 O O . MET A 1 189 ? -33.713 0.582 52.429 1.00 86.94 189 MET A O 1
ATOM 1522 N N . ALA A 1 190 ? -34.869 0.983 50.542 1.00 87.81 190 ALA A N 1
ATOM 1523 C CA . ALA A 1 190 ? -36.163 1.216 51.181 1.00 87.81 190 ALA A CA 1
ATOM 1524 C C . ALA A 1 190 ? -36.647 -0.022 51.945 1.00 87.81 190 ALA A C 1
ATOM 1526 O O . ALA A 1 190 ? -37.071 0.087 53.094 1.00 87.81 190 ALA A O 1
ATOM 1527 N N . LYS A 1 191 ? -36.500 -1.212 51.350 1.00 90.75 191 LYS A N 1
ATOM 1528 C CA . LYS A 1 191 ? -36.829 -2.476 52.014 1.00 90.75 191 LYS A CA 1
ATOM 1529 C C . LYS A 1 191 ? -35.970 -2.710 53.260 1.00 90.75 191 LYS A C 1
ATOM 1531 O O . LYS A 1 191 ? -36.504 -3.028 54.318 1.00 90.75 191 LYS A O 1
ATOM 1536 N N . ALA A 1 192 ? -34.653 -2.520 53.161 1.00 86.94 192 ALA A N 1
ATOM 1537 C CA . ALA A 1 192 ? -33.748 -2.706 54.296 1.00 86.94 192 ALA A CA 1
ATOM 1538 C C . ALA A 1 192 ? -33.992 -1.688 55.427 1.00 86.94 192 ALA A C 1
ATOM 1540 O O . ALA A 1 192 ? -33.826 -2.031 56.598 1.00 86.94 192 ALA A O 1
ATOM 1541 N N . LEU A 1 193 ? -34.389 -0.455 55.086 1.00 86.44 193 LEU A N 1
ATOM 1542 C CA . LEU A 1 193 ? -34.784 0.574 56.051 1.00 86.44 193 LEU A CA 1
ATOM 1543 C C . LEU A 1 193 ? -36.093 0.213 56.755 1.00 86.44 193 LEU A C 1
ATOM 1545 O O . LEU A 1 193 ? -36.112 0.192 57.980 1.00 86.44 193 LEU A O 1
ATOM 1549 N N . SER A 1 194 ? -37.132 -0.157 56.005 1.00 89.56 194 SER A N 1
ATOM 1550 C CA . SER A 1 194 ? -38.427 -0.565 56.565 1.00 89.56 194 SER A CA 1
ATOM 1551 C C . SER A 1 194 ? -38.291 -1.777 57.498 1.00 89.56 194 SER A C 1
ATOM 1553 O O . SER A 1 194 ? -38.773 -1.748 58.627 1.00 89.56 194 SER A O 1
ATOM 1555 N N . GLU A 1 195 ? -37.533 -2.805 57.101 1.00 88.06 195 GLU A N 1
ATOM 1556 C CA . GLU A 1 195 ? -37.263 -3.968 57.959 1.00 88.06 195 GLU A CA 1
ATOM 1557 C C . GLU A 1 195 ? -36.471 -3.594 59.227 1.00 88.06 195 GLU A C 1
ATOM 1559 O O . GLU A 1 195 ? -36.644 -4.213 60.278 1.00 88.06 195 GLU A O 1
ATOM 1564 N N . LYS A 1 196 ? -35.585 -2.589 59.154 1.00 87.06 196 LYS A N 1
ATOM 1565 C CA . LYS A 1 196 ? -34.871 -2.070 60.329 1.00 87.06 196 LYS A CA 1
ATOM 1566 C C . LYS A 1 196 ? -35.818 -1.302 61.253 1.00 87.06 196 LYS A C 1
ATOM 1568 O O . LYS A 1 196 ? -35.732 -1.487 62.464 1.00 87.06 196 LYS A O 1
ATOM 1573 N N . GLU A 1 197 ? -36.690 -0.463 60.704 1.00 85.75 197 GLU A N 1
ATOM 1574 C CA . GLU A 1 197 ? -37.684 0.309 61.459 1.00 85.75 197 GLU A CA 1
ATOM 1575 C C . GLU A 1 197 ? -38.619 -0.617 62.242 1.00 85.75 197 GLU A C 1
ATOM 1577 O O . GLU A 1 197 ? -38.754 -0.441 63.450 1.00 85.75 197 GLU A O 1
ATOM 1582 N N . GLU A 1 198 ? -39.129 -1.683 61.620 1.00 87.50 198 GLU A N 1
ATOM 1583 C CA . GLU A 1 198 ? -39.942 -2.693 62.313 1.00 87.50 198 GLU A CA 1
ATOM 1584 C C . GLU A 1 198 ? -39.188 -3.389 63.462 1.00 87.50 198 GLU A C 1
ATOM 1586 O O . GLU A 1 198 ? -39.766 -3.697 64.507 1.00 87.50 198 GLU A O 1
ATOM 1591 N N . LEU A 1 199 ? -37.892 -3.681 63.284 1.00 85.12 199 LEU A N 1
ATOM 1592 C CA . LEU A 1 199 ? -37.061 -4.286 64.334 1.00 85.12 199 LEU A CA 1
ATOM 1593 C C . LEU A 1 199 ? -36.829 -3.321 65.500 1.00 85.12 199 LEU A C 1
ATOM 1595 O O . LEU A 1 199 ? -36.803 -3.752 66.652 1.00 85.12 199 LEU A O 1
ATOM 1599 N N . VAL A 1 200 ? -36.653 -2.032 65.206 1.00 82.00 200 VAL A N 1
ATOM 1600 C CA . VAL A 1 200 ? -36.506 -0.976 66.212 1.00 82.00 200 VAL A CA 1
ATOM 1601 C C . VAL A 1 200 ? -37.822 -0.783 66.964 1.00 82.00 200 VAL A C 1
ATOM 1603 O O . VAL A 1 200 ? -37.816 -0.780 68.189 1.00 82.00 200 VAL A O 1
ATOM 1606 N N . GLU A 1 201 ? -38.954 -0.714 66.270 1.00 83.44 201 GLU A N 1
ATOM 1607 C CA . GLU A 1 201 ? -40.276 -0.573 66.886 1.00 83.44 201 GLU A CA 1
ATOM 1608 C C . GLU A 1 201 ? -40.584 -1.733 67.848 1.00 83.44 201 GLU A C 1
ATOM 1610 O O . GLU A 1 201 ? -40.957 -1.499 68.997 1.00 83.44 201 GLU A O 1
ATOM 1615 N N . LYS A 1 202 ? -40.285 -2.980 67.450 1.00 81.12 202 LYS A N 1
ATOM 1616 C CA . LYS A 1 202 ? -40.382 -4.170 68.323 1.00 81.12 202 LYS A CA 1
ATOM 1617 C C . LYS A 1 202 ? -39.464 -4.116 69.548 1.00 81.12 202 LYS A C 1
ATOM 1619 O O . LYS A 1 202 ? -39.760 -4.744 70.563 1.00 81.12 202 LYS A O 1
ATOM 1624 N N . LEU A 1 203 ? -38.336 -3.409 69.465 1.00 76.88 203 LEU A N 1
ATOM 1625 C CA . LEU A 1 203 ? -37.402 -3.249 70.581 1.00 76.88 203 LEU A CA 1
ATOM 1626 C C . LEU A 1 203 ? -37.942 -2.272 71.645 1.00 76.88 203 LEU A C 1
ATOM 1628 O O . LEU A 1 203 ? -37.624 -2.427 72.826 1.00 76.88 203 LEU A O 1
ATOM 1632 N N . TYR A 1 204 ? -38.744 -1.285 71.223 1.00 72.81 204 TYR A N 1
ATOM 1633 C CA . TYR A 1 204 ? -39.230 -0.175 72.053 1.00 72.81 204 TYR A CA 1
ATOM 1634 C C . TYR A 1 204 ? -40.734 -0.227 72.386 1.00 72.81 204 TYR A C 1
ATOM 1636 O O . TYR A 1 204 ? -41.182 0.560 73.216 1.00 72.81 204 TYR A O 1
ATOM 1644 N N . SER A 1 205 ? -41.512 -1.148 71.809 1.00 73.25 205 SER A N 1
ATOM 1645 C CA . SER A 1 205 ? -42.928 -1.345 72.150 1.00 73.25 205 SER A CA 1
ATOM 1646 C C . SER A 1 205 ? -43.129 -1.817 73.606 1.00 73.25 205 SER A C 1
ATOM 1648 O O . SER A 1 205 ? -42.407 -2.694 74.100 1.00 73.25 205 SER A O 1
ATOM 1650 N N . GLU A 1 206 ? -44.133 -1.251 74.287 1.00 52.56 206 GLU A N 1
ATOM 1651 C CA . GLU A 1 206 ? -44.392 -1.393 75.736 1.00 52.56 206 GLU A CA 1
ATOM 1652 C C . GLU A 1 206 ? -44.860 -2.794 76.199 1.00 52.56 206 GLU A C 1
ATOM 1654 O O . GLU A 1 206 ? -44.775 -3.094 77.390 1.00 52.56 206 GLU A O 1
ATOM 1659 N N . ASP A 1 207 ? -45.216 -3.713 75.292 1.00 52.59 207 ASP A N 1
ATOM 1660 C CA . ASP A 1 207 ? -45.562 -5.118 75.618 1.00 52.59 207 ASP A CA 1
ATOM 1661 C C . ASP A 1 207 ? -44.362 -5.968 76.107 1.00 52.59 207 ASP A C 1
ATOM 1663 O O . ASP A 1 207 ? -44.481 -7.155 76.416 1.00 52.59 207 ASP A O 1
ATOM 1667 N N . SER A 1 208 ? -43.169 -5.376 76.212 1.00 48.12 208 SER A N 1
ATOM 1668 C CA . SER A 1 208 ? -41.911 -6.066 76.523 1.00 48.12 208 SER A CA 1
ATOM 1669 C C . SER A 1 208 ? -41.538 -6.129 78.013 1.00 48.12 208 SER A C 1
ATOM 1671 O O . SER A 1 208 ? -40.408 -6.504 78.341 1.00 48.12 208 SER A O 1
ATOM 1673 N N . THR A 1 209 ? -42.461 -5.842 78.940 1.00 45.88 209 THR A N 1
ATOM 1674 C CA . THR A 1 209 ? -42.217 -6.022 80.390 1.00 45.88 209 THR A CA 1
ATOM 1675 C C . THR A 1 209 ? -42.079 -7.494 80.822 1.00 45.88 209 THR A C 1
ATOM 1677 O O . THR A 1 209 ? -41.681 -7.755 81.955 1.00 45.88 209 THR A O 1
ATOM 1680 N N . ALA A 1 210 ? -42.281 -8.457 79.910 1.00 50.78 210 ALA A N 1
ATOM 1681 C CA . ALA A 1 210 ? -42.019 -9.888 80.119 1.00 50.78 210 ALA A CA 1
ATOM 1682 C C . ALA A 1 210 ? -41.139 -10.550 79.027 1.00 50.78 210 ALA A C 1
ATOM 1684 O O . ALA A 1 210 ? -41.143 -11.771 78.881 1.00 50.78 210 ALA A O 1
ATOM 1685 N N . SER A 1 211 ? -40.380 -9.778 78.240 1.00 56.06 211 SER A N 1
ATOM 1686 C CA . SER A 1 211 ? -39.491 -10.326 77.199 1.00 56.06 211 SER A CA 1
ATOM 1687 C C . SER A 1 211 ? -38.106 -10.654 77.776 1.00 56.06 211 SER A C 1
ATOM 1689 O O . SER A 1 211 ? -37.358 -9.740 78.128 1.00 56.06 211 SER A O 1
ATOM 1691 N N . ASP A 1 212 ? -37.739 -11.939 77.795 1.00 66.38 212 ASP A N 1
ATOM 1692 C CA . ASP A 1 212 ? -36.401 -12.451 78.123 1.00 66.38 212 ASP A CA 1
ATOM 1693 C C . ASP A 1 212 ? -35.263 -11.581 77.543 1.00 66.38 212 ASP A C 1
ATOM 1695 O O . ASP A 1 212 ? -35.282 -11.187 76.375 1.00 66.38 212 ASP A O 1
ATOM 1699 N N . LEU A 1 213 ? -34.204 -11.346 78.330 1.00 68.31 213 LEU A N 1
ATOM 1700 C CA . LEU A 1 213 ? -32.951 -10.686 77.902 1.00 68.31 213 LEU A CA 1
ATOM 1701 C C . LEU A 1 213 ? -32.376 -11.269 76.593 1.00 68.31 213 LEU A C 1
ATOM 1703 O O . LEU A 1 213 ? -31.716 -10.572 75.817 1.00 68.31 213 LEU A O 1
ATOM 1707 N N . LYS A 1 214 ? -32.644 -12.552 76.326 1.00 72.06 214 LYS A N 1
ATOM 1708 C CA . LYS A 1 214 ? -32.284 -13.230 75.073 1.00 72.06 214 LYS A CA 1
ATOM 1709 C C . LYS A 1 214 ? -33.003 -12.640 73.858 1.00 72.06 214 LYS A C 1
ATOM 1711 O O . LYS A 1 214 ? -32.362 -12.394 72.844 1.00 72.06 214 LYS A O 1
ATOM 1716 N N . THR A 1 215 ? -34.288 -12.331 73.969 1.00 75.44 215 THR A N 1
ATOM 1717 C CA . THR A 1 215 ? -35.093 -11.810 72.859 1.00 75.44 215 THR A CA 1
ATOM 1718 C C . THR A 1 215 ? -34.656 -10.396 72.471 1.00 75.44 215 THR A C 1
ATOM 1720 O O . THR A 1 215 ? -34.454 -10.114 71.292 1.00 75.44 215 THR A O 1
ATOM 1723 N N . LYS A 1 216 ? -34.387 -9.522 73.454 1.00 75.94 216 LYS A N 1
ATOM 1724 C CA . LYS A 1 216 ? -33.831 -8.178 73.193 1.00 75.94 216 LYS A CA 1
ATOM 1725 C C . LYS A 1 216 ? -32.464 -8.237 72.508 1.00 75.94 216 LYS A C 1
ATOM 1727 O O . LYS A 1 216 ? -32.253 -7.567 71.500 1.00 75.94 216 LYS A O 1
ATOM 1732 N N . THR A 1 217 ? -31.560 -9.089 72.996 1.00 80.75 217 THR A N 1
ATOM 1733 C CA . THR A 1 217 ? -30.220 -9.237 72.397 1.00 80.75 217 THR A CA 1
ATOM 1734 C C . THR A 1 217 ? -30.247 -9.849 70.991 1.00 80.75 217 THR A C 1
ATOM 1736 O O . THR A 1 217 ? -29.369 -9.565 70.172 1.00 80.75 217 THR A O 1
ATOM 1739 N N . GLU A 1 218 ? -31.244 -10.673 70.663 1.00 82.62 218 GLU A N 1
ATOM 1740 C CA . GLU A 1 218 ? -31.457 -11.187 69.305 1.00 82.62 218 GLU A CA 1
ATOM 1741 C C . GLU A 1 218 ? -31.979 -10.112 68.340 1.00 82.62 218 GLU A C 1
ATOM 1743 O O . GLU A 1 218 ? -31.464 -10.006 67.222 1.00 82.62 218 GLU A O 1
ATOM 1748 N N . ILE A 1 219 ? -32.922 -9.269 68.777 1.00 80.81 219 ILE A N 1
ATOM 1749 C CA . ILE A 1 219 ? -33.444 -8.144 67.980 1.00 80.81 219 ILE A CA 1
ATOM 1750 C C . ILE A 1 219 ? -32.343 -7.101 67.726 1.00 80.81 219 ILE A C 1
ATOM 1752 O O . ILE A 1 219 ? -32.173 -6.654 66.591 1.00 80.81 219 ILE A O 1
ATOM 1756 N N . GLU A 1 220 ? -31.514 -6.780 68.724 1.00 83.19 220 GLU A N 1
ATOM 1757 C CA . GLU A 1 220 ? -30.349 -5.895 68.553 1.00 83.19 220 GLU A CA 1
ATOM 1758 C C . GLU A 1 220 ? -29.345 -6.447 67.530 1.00 83.19 220 GLU A C 1
ATOM 1760 O O . GLU A 1 220 ? -28.857 -5.720 66.657 1.00 83.19 220 GLU A O 1
ATOM 1765 N N . LYS A 1 221 ? -29.058 -7.755 67.577 1.00 86.88 221 LYS A N 1
ATOM 1766 C CA . LYS A 1 221 ? -28.200 -8.413 66.579 1.00 86.88 221 LYS A CA 1
ATOM 1767 C C . LYS A 1 221 ? -28.814 -8.363 65.181 1.00 86.88 221 LYS A C 1
ATOM 1769 O O . LYS A 1 221 ? -28.073 -8.183 64.213 1.00 86.88 221 LYS A O 1
ATOM 1774 N N . ALA A 1 222 ? -30.128 -8.536 65.053 1.00 85.56 222 ALA A N 1
ATOM 1775 C CA . ALA A 1 222 ? -30.831 -8.434 63.776 1.00 85.56 222 ALA A CA 1
ATOM 1776 C C . ALA A 1 222 ? -30.792 -6.998 63.221 1.00 85.56 222 ALA A C 1
ATOM 1778 O O . ALA A 1 222 ? -30.436 -6.808 62.058 1.00 85.56 222 ALA A O 1
ATOM 1779 N N . SER A 1 223 ? -31.033 -5.992 64.065 1.00 84.12 223 SER A N 1
ATOM 1780 C CA . SER A 1 223 ? -30.933 -4.572 63.702 1.00 84.12 223 SER A CA 1
ATOM 1781 C C . SER A 1 223 ? -29.511 -4.195 63.263 1.00 84.12 223 SER A C 1
ATOM 1783 O O . SER A 1 223 ? -29.315 -3.614 62.195 1.00 84.12 223 SER A O 1
ATOM 1785 N N . SER A 1 224 ? -28.483 -4.652 63.990 1.00 86.25 224 SER A N 1
ATOM 1786 C CA . SER A 1 224 ? -27.076 -4.460 63.603 1.00 86.25 224 SER A CA 1
ATOM 1787 C C . SER A 1 224 ? -26.721 -5.137 62.269 1.00 86.25 224 SER A C 1
ATOM 1789 O O . SER A 1 224 ? -25.918 -4.612 61.492 1.00 86.25 224 SER A O 1
ATOM 1791 N N . LYS A 1 225 ? -27.317 -6.298 61.955 1.00 90.88 225 LYS A N 1
ATOM 1792 C CA . LYS A 1 225 ? -27.160 -6.931 60.634 1.00 90.88 225 LYS A CA 1
ATOM 1793 C C . LYS A 1 225 ? -27.781 -6.074 59.527 1.00 90.88 225 LYS A C 1
ATOM 1795 O O . LYS A 1 225 ? -27.138 -5.916 58.491 1.00 90.88 225 LYS A O 1
ATOM 1800 N N . LYS A 1 226 ? -28.959 -5.482 59.755 1.00 88.88 226 LYS A N 1
ATOM 1801 C CA . LYS A 1 226 ? -29.603 -4.565 58.799 1.00 88.88 226 LYS A CA 1
ATOM 1802 C C . LYS A 1 226 ? -28.829 -3.266 58.605 1.00 88.88 226 LYS A C 1
ATOM 1804 O O . LYS A 1 226 ? -28.636 -2.843 57.473 1.00 88.88 226 LYS A O 1
ATOM 1809 N N . GLU A 1 227 ? -28.254 -2.703 59.664 1.00 88.69 227 GLU A N 1
ATOM 1810 C CA . GLU A 1 227 ? -27.323 -1.565 59.580 1.00 88.69 227 GLU A CA 1
ATOM 1811 C C . GLU A 1 227 ? -26.133 -1.860 58.644 1.00 88.69 227 GLU A C 1
ATOM 1813 O O . GLU A 1 227 ? -25.767 -1.052 57.785 1.00 88.69 227 GLU A O 1
ATOM 1818 N N . LYS A 1 228 ? -25.542 -3.057 58.770 1.00 91.94 228 LYS A N 1
ATOM 1819 C CA . LYS A 1 228 ? -24.445 -3.508 57.899 1.00 91.94 228 LYS A CA 1
ATOM 1820 C C . LYS A 1 228 ? -24.901 -3.712 56.455 1.00 91.94 228 LYS A C 1
ATOM 1822 O O . LYS A 1 228 ? -24.140 -3.396 55.543 1.00 91.94 228 LYS A O 1
ATOM 1827 N N . GLU A 1 229 ? -26.109 -4.229 56.247 1.00 91.56 229 GLU A N 1
ATOM 1828 C CA . GLU A 1 229 ? -26.716 -4.401 54.924 1.00 91.56 229 GLU A CA 1
ATOM 1829 C C . GLU A 1 229 ? -26.938 -3.048 54.234 1.00 91.56 229 GLU A C 1
ATOM 1831 O O . GLU A 1 229 ? -26.463 -2.858 53.117 1.00 91.56 229 GLU A O 1
ATOM 1836 N N . ILE A 1 230 ? -27.511 -2.065 54.936 1.00 89.69 230 ILE A N 1
ATOM 1837 C CA . ILE A 1 230 ? -27.687 -0.686 54.450 1.00 89.69 230 ILE A CA 1
ATOM 1838 C C . ILE A 1 230 ? -26.335 -0.054 54.088 1.00 89.69 230 ILE A C 1
ATOM 1840 O O . ILE A 1 230 ? -26.173 0.514 53.007 1.00 89.69 230 ILE A O 1
ATOM 1844 N N . SER A 1 231 ? -25.320 -0.192 54.953 1.00 91.88 231 SER A N 1
ATOM 1845 C CA . SER A 1 231 ? -23.968 0.311 54.664 1.00 91.88 231 SER A CA 1
ATOM 1846 C C . SER A 1 231 ? -23.355 -0.348 53.423 1.00 91.88 231 SER A C 1
ATOM 1848 O O . SER A 1 231 ? -22.651 0.307 52.651 1.00 91.88 231 SER A O 1
ATOM 1850 N N . LYS A 1 232 ? -23.617 -1.644 53.217 1.00 92.94 232 LYS A N 1
ATOM 1851 C CA . LYS A 1 232 ? -23.145 -2.386 52.048 1.00 92.94 232 LYS A CA 1
ATOM 1852 C C . LYS A 1 232 ? -23.839 -1.913 50.769 1.00 92.94 232 LYS A C 1
ATOM 1854 O O . LYS A 1 232 ? -23.127 -1.632 49.810 1.00 92.94 232 LYS A O 1
ATOM 1859 N N . ILE A 1 233 ? -25.166 -1.762 50.783 1.00 90.88 233 ILE A N 1
ATOM 1860 C CA . ILE A 1 233 ? -25.951 -1.241 49.651 1.00 90.88 233 ILE A CA 1
ATOM 1861 C C . ILE A 1 233 ? -25.432 0.142 49.250 1.00 90.88 233 ILE A C 1
ATOM 1863 O O . ILE A 1 233 ? -25.068 0.346 48.095 1.00 90.88 233 ILE A O 1
ATOM 1867 N N . LYS A 1 234 ? -25.265 1.055 50.216 1.00 91.38 234 LYS A N 1
ATOM 1868 C CA . LYS A 1 234 ? -24.736 2.402 49.954 1.00 91.38 234 LYS A CA 1
ATOM 1869 C C . LYS A 1 234 ? -23.341 2.374 49.317 1.00 91.38 234 LYS A C 1
ATOM 1871 O O . LYS A 1 234 ? -23.096 3.049 48.323 1.00 91.38 234 LYS A O 1
ATOM 1876 N N . LYS A 1 235 ? -22.427 1.547 49.839 1.00 93.62 235 LYS A N 1
ATOM 1877 C CA . LYS A 1 235 ? -21.077 1.391 49.263 1.00 93.62 235 LYS A CA 1
ATOM 1878 C C . LYS A 1 235 ? -21.095 0.780 47.863 1.00 93.62 235 LYS A C 1
ATOM 1880 O O . LYS A 1 235 ? -20.206 1.063 47.062 1.00 93.62 235 LYS A O 1
ATOM 1885 N N . GLU A 1 236 ? -22.026 -0.125 47.581 1.00 92.94 236 GLU A N 1
ATOM 1886 C CA . GLU A 1 236 ? -22.181 -0.725 46.254 1.00 92.94 236 GLU A CA 1
ATOM 1887 C C . GLU A 1 236 ? -22.753 0.278 45.251 1.00 92.94 236 GLU A C 1
ATOM 1889 O O . GLU A 1 236 ? -22.249 0.332 44.127 1.00 92.94 236 GLU A O 1
ATOM 1894 N N . GLN A 1 237 ? -23.697 1.118 45.681 1.00 92.50 237 GLN A N 1
ATOM 1895 C CA . GLN A 1 237 ? -24.233 2.230 44.902 1.00 92.50 237 GLN A CA 1
ATOM 1896 C C . GLN A 1 237 ? -23.139 3.249 44.553 1.00 92.50 237 GLN A C 1
ATOM 1898 O O . GLN A 1 237 ? -22.887 3.473 43.373 1.00 92.50 237 GLN A O 1
ATOM 1903 N N . GLU A 1 238 ? -22.397 3.768 45.539 1.00 93.44 238 GLU A N 1
ATOM 1904 C CA . GLU A 1 238 ? -21.298 4.728 45.308 1.00 93.44 238 GLU A CA 1
ATOM 1905 C C . GLU A 1 238 ? -20.239 4.168 44.336 1.00 93.44 238 GLU A C 1
ATOM 1907 O O . GLU A 1 238 ? -19.730 4.856 43.448 1.00 93.44 238 GLU A O 1
ATOM 1912 N N . LYS A 1 239 ? -19.913 2.873 44.459 1.00 94.69 239 LYS A N 1
ATOM 1913 C CA . LYS A 1 239 ? -18.992 2.196 43.531 1.00 94.69 239 LYS A CA 1
ATOM 1914 C C . LYS A 1 239 ? -19.572 2.050 42.128 1.00 94.69 239 LYS A C 1
ATOM 1916 O O . LYS A 1 239 ? -18.799 2.058 41.169 1.00 94.69 239 LYS A O 1
ATOM 1921 N N . ALA A 1 240 ? -20.874 1.818 42.000 1.00 93.88 240 ALA A N 1
ATOM 1922 C CA . ALA A 1 240 ? -21.539 1.708 40.711 1.00 93.88 240 ALA A CA 1
ATOM 1923 C C . ALA A 1 240 ? -21.636 3.079 40.023 1.00 93.88 240 ALA A C 1
ATOM 1925 O O . ALA A 1 240 ? -21.295 3.150 38.846 1.00 93.88 240 ALA A O 1
ATOM 1926 N N . GLU A 1 241 ? -21.960 4.148 40.757 1.00 93.88 241 GLU A N 1
ATOM 1927 C CA . GLU A 1 241 ? -21.963 5.539 40.272 1.00 93.88 241 GLU A CA 1
ATOM 1928 C C . GLU A 1 241 ? -20.574 5.952 39.773 1.00 93.88 241 GLU A C 1
ATOM 1930 O O . GLU A 1 241 ? -20.416 6.318 38.611 1.00 93.88 241 GLU A O 1
ATOM 1935 N N . SER A 1 242 ? -19.528 5.765 40.589 1.00 95.69 242 SER A N 1
ATOM 1936 C CA . SER A 1 242 ? -18.154 6.099 40.182 1.00 95.69 242 SER A CA 1
ATOM 1937 C C . SER A 1 242 ? -17.676 5.297 38.963 1.00 95.69 242 SER A C 1
ATOM 1939 O O . SER A 1 242 ? -16.889 5.783 38.149 1.00 95.69 242 SER A O 1
ATOM 1941 N N . LYS A 1 243 ? -18.119 4.041 38.818 1.00 96.06 243 LYS A N 1
ATOM 1942 C CA . LYS A 1 243 ? -17.816 3.240 37.623 1.00 96.06 243 LYS A CA 1
ATOM 1943 C C . LYS A 1 243 ? -18.590 3.723 36.404 1.00 96.06 243 LYS A C 1
ATOM 1945 O O . LYS A 1 243 ? -18.021 3.694 35.318 1.00 96.06 243 LYS A O 1
ATOM 1950 N N . LEU A 1 244 ? -19.847 4.121 36.576 1.00 95.31 244 LEU A N 1
ATOM 1951 C CA . LEU A 1 244 ? -20.686 4.621 35.495 1.00 95.31 244 LEU A CA 1
ATOM 1952 C C . LEU A 1 244 ? -20.107 5.922 34.935 1.00 95.31 244 LEU A C 1
ATOM 1954 O O . LEU A 1 244 ? -19.850 5.985 33.740 1.00 95.31 244 LEU A O 1
ATOM 1958 N N . GLU A 1 245 ? -19.759 6.873 35.802 1.00 95.88 245 GLU A N 1
ATOM 1959 C CA . GLU A 1 245 ? -19.132 8.143 35.412 1.00 95.88 245 GLU A CA 1
ATOM 1960 C C . GLU A 1 245 ? -17.842 7.918 34.603 1.00 95.88 245 GLU A C 1
ATOM 1962 O O . GLU A 1 245 ? -17.636 8.504 33.539 1.00 95.88 245 GLU A O 1
ATOM 1967 N N . LYS A 1 246 ? -16.987 6.983 35.046 1.00 96.69 246 LYS A N 1
ATOM 1968 C CA . LYS A 1 246 ? -15.784 6.597 34.287 1.00 96.69 246 LYS A CA 1
ATOM 1969 C C . LYS A 1 246 ? -16.126 6.019 32.917 1.00 96.69 246 LYS A C 1
ATOM 1971 O O . LYS A 1 246 ? -15.460 6.342 31.939 1.00 96.69 246 LYS A O 1
ATOM 1976 N N . LYS A 1 247 ? -17.156 5.174 32.828 1.00 96.56 247 LYS A N 1
ATOM 1977 C CA . LYS A 1 247 ? -17.576 4.566 31.559 1.00 96.56 247 LYS A CA 1
ATOM 1978 C C . LYS A 1 247 ? -18.157 5.591 30.593 1.00 96.56 247 LYS A C 1
ATOM 1980 O O . LYS A 1 247 ? -17.886 5.481 29.400 1.00 96.56 247 LYS A O 1
ATOM 1985 N N . GLU A 1 248 ? -18.889 6.581 31.090 1.00 95.00 248 GLU A N 1
ATOM 1986 C CA . GLU A 1 248 ? -19.407 7.702 30.301 1.00 95.00 248 GLU A CA 1
ATOM 1987 C C . GLU A 1 248 ? -18.275 8.582 29.755 1.00 95.00 248 GLU A C 1
ATOM 1989 O O . GLU A 1 248 ? -18.272 8.922 28.569 1.00 95.00 248 GLU A O 1
ATOM 1994 N N . ALA A 1 249 ? -17.260 8.873 30.576 1.00 96.50 249 ALA A N 1
ATOM 1995 C CA . ALA A 1 249 ? -16.057 9.576 30.131 1.00 96.50 249 ALA A CA 1
ATOM 1996 C C . ALA A 1 249 ? -15.283 8.775 29.065 1.00 96.50 249 ALA A C 1
ATOM 1998 O O . ALA A 1 249 ? -14.933 9.312 28.011 1.00 96.50 249 ALA A O 1
ATOM 1999 N N . ASP A 1 250 ? -15.079 7.472 29.291 1.00 95.94 250 ASP A N 1
ATOM 2000 C CA . ASP A 1 250 ? -14.453 6.570 28.318 1.00 95.94 250 ASP A CA 1
ATOM 2001 C C . ASP A 1 250 ? -15.242 6.535 26.999 1.00 95.94 250 ASP A C 1
ATOM 2003 O O . ASP A 1 250 ? -14.656 6.541 25.918 1.00 95.94 250 ASP A O 1
ATOM 2007 N N . PHE A 1 251 ? -16.576 6.530 27.064 1.00 96.94 251 PHE A N 1
ATOM 2008 C CA . PHE A 1 251 ? -17.437 6.544 25.883 1.00 96.94 251 PHE A CA 1
ATOM 2009 C C . PHE A 1 251 ? -17.270 7.825 25.061 1.00 96.94 251 PHE A C 1
ATOM 2011 O O . PHE A 1 251 ? -17.172 7.765 23.832 1.00 96.94 251 PHE A O 1
ATOM 2018 N N . ALA A 1 252 ? -17.194 8.983 25.724 1.00 95.88 252 ALA A N 1
ATOM 2019 C CA . ALA A 1 252 ? -16.934 10.254 25.056 1.00 95.88 252 ALA A CA 1
ATOM 2020 C C . ALA A 1 252 ? -15.579 10.241 24.326 1.00 95.88 252 ALA A C 1
ATOM 2022 O O . ALA A 1 252 ? -15.508 10.640 23.160 1.00 95.88 252 ALA A O 1
ATOM 2023 N N . ASN A 1 253 ? -14.535 9.707 24.968 1.00 96.75 253 ASN A N 1
ATOM 2024 C CA . ASN A 1 253 ? -13.206 9.568 24.368 1.00 96.75 253 ASN A CA 1
ATOM 2025 C C . ASN A 1 253 ? -13.218 8.616 23.163 1.00 96.75 253 ASN A C 1
ATOM 2027 O O . ASN A 1 253 ? -12.789 8.998 22.074 1.00 96.75 253 ASN A O 1
ATOM 2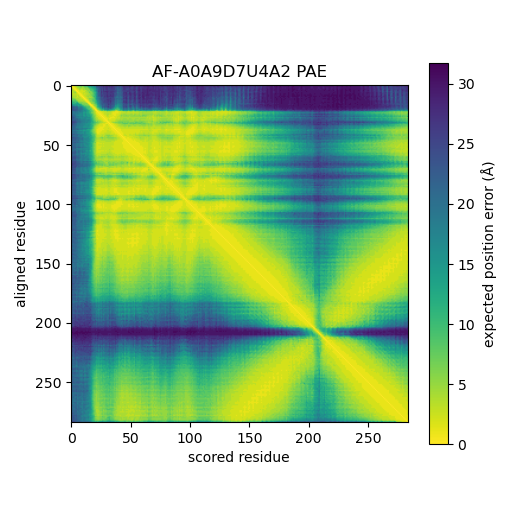031 N N . LEU A 1 254 ? -13.808 7.425 23.310 1.00 97.31 254 LEU A N 1
ATOM 2032 C CA . LEU A 1 254 ? -13.943 6.447 22.225 1.00 97.31 254 LEU A CA 1
ATOM 2033 C C . LEU A 1 254 ? -14.703 7.016 21.018 1.00 97.31 254 LEU A C 1
ATOM 2035 O O . LEU A 1 254 ? -14.384 6.705 19.871 1.00 97.31 254 LEU A O 1
ATOM 2039 N N . LYS A 1 255 ? -15.701 7.879 21.247 1.00 97.44 255 LYS A N 1
ATOM 2040 C CA . LYS A 1 255 ? -16.437 8.552 20.170 1.00 97.44 255 LYS A CA 1
ATOM 2041 C C . LYS A 1 255 ? -15.551 9.538 19.407 1.00 97.44 255 LYS A C 1
ATOM 2043 O O . LYS A 1 255 ? -15.631 9.596 18.178 1.00 97.44 255 LYS A O 1
ATOM 2048 N N . ILE A 1 256 ? -14.714 10.302 20.111 1.00 97.31 256 ILE A N 1
ATOM 2049 C CA . ILE A 1 256 ? -13.751 11.226 19.495 1.00 97.31 256 ILE A CA 1
ATOM 2050 C C . ILE A 1 256 ? -12.732 10.443 18.662 1.00 97.31 256 ILE A C 1
ATOM 2052 O O . ILE A 1 256 ? -12.502 10.794 17.503 1.00 97.31 256 ILE A O 1
ATOM 2056 N N . GLU A 1 257 ? -12.183 9.361 19.215 1.00 97.19 257 GLU A N 1
ATOM 2057 C CA . GLU A 1 257 ? -11.252 8.471 18.513 1.00 97.19 257 GLU A CA 1
ATOM 2058 C C . GLU A 1 257 ? -11.887 7.875 17.254 1.00 97.19 257 GLU A C 1
ATOM 2060 O O . GLU A 1 257 ? -11.314 7.982 16.171 1.00 97.19 257 GLU A O 1
ATOM 2065 N N . LEU A 1 258 ? -13.116 7.351 17.349 1.00 97.56 258 LEU A N 1
ATOM 2066 C CA . LEU A 1 258 ? -13.842 6.805 16.200 1.00 97.56 258 LEU A CA 1
ATOM 2067 C C . LEU A 1 258 ? -14.060 7.857 15.106 1.00 97.56 258 LEU A C 1
ATOM 2069 O O . LEU A 1 258 ? -13.905 7.570 13.918 1.00 97.56 258 LEU A O 1
ATOM 2073 N N . MET A 1 259 ? -14.422 9.086 15.482 1.00 97.12 259 MET A N 1
ATOM 2074 C CA . MET A 1 259 ? -14.566 10.180 14.520 1.00 97.12 259 MET A CA 1
ATOM 2075 C C . MET A 1 259 ? -13.231 10.546 13.863 1.00 97.12 259 MET A C 1
ATOM 2077 O O . MET A 1 259 ? -13.213 10.873 12.676 1.00 97.12 259 MET A O 1
ATOM 2081 N N . GLY A 1 260 ? -12.129 10.503 14.614 1.00 96.75 260 GLY A N 1
ATOM 2082 C CA . GLY A 1 260 ? -10.775 10.675 14.090 1.00 96.75 260 GLY A CA 1
ATOM 2083 C C . GLY A 1 260 ? -10.417 9.584 13.081 1.00 96.75 260 GLY A C 1
ATOM 2084 O O . GLY A 1 260 ? -10.072 9.900 11.943 1.00 96.75 260 GLY A O 1
ATOM 2085 N N . ALA A 1 261 ? -10.605 8.319 13.455 1.00 96.88 261 ALA A N 1
ATOM 2086 C CA . ALA A 1 261 ? -10.341 7.162 12.604 1.00 96.88 261 ALA A CA 1
ATOM 2087 C C . ALA A 1 261 ? -11.158 7.205 11.300 1.00 96.88 261 ALA A C 1
ATOM 2089 O O . ALA A 1 261 ? -10.599 7.046 10.219 1.00 96.88 261 ALA A O 1
ATOM 2090 N N . LYS A 1 262 ? -12.453 7.550 11.363 1.00 96.94 262 LYS A N 1
ATOM 2091 C CA . LYS A 1 262 ? -13.307 7.719 10.167 1.00 96.94 262 LYS A CA 1
ATOM 2092 C C . LYS A 1 262 ? -12.851 8.851 9.243 1.00 96.94 262 LYS A C 1
ATOM 2094 O O . LYS A 1 262 ? -13.066 8.789 8.035 1.00 96.94 262 LYS A O 1
ATOM 2099 N N . LYS A 1 263 ? -12.236 9.912 9.776 1.00 97.31 263 LYS A N 1
ATOM 2100 C CA . LYS A 1 263 ? -11.638 10.970 8.938 1.00 97.31 263 LYS A CA 1
ATOM 2101 C C . LYS A 1 263 ? -10.380 10.474 8.231 1.00 97.31 263 LYS A C 1
ATOM 2103 O O . LYS A 1 263 ? -10.189 10.813 7.067 1.00 97.31 263 LYS A O 1
ATOM 2108 N N . ILE A 1 264 ? -9.551 9.696 8.926 1.00 95.19 264 ILE A N 1
ATOM 2109 C CA . ILE A 1 264 ? -8.340 9.092 8.360 1.00 95.19 264 ILE A CA 1
ATOM 2110 C C . ILE A 1 264 ? -8.717 8.106 7.251 1.00 95.19 264 ILE A C 1
ATOM 2112 O O . ILE A 1 264 ? -8.200 8.235 6.149 1.00 95.19 264 ILE A O 1
ATOM 2116 N N . GLU A 1 265 ? -9.676 7.208 7.494 1.00 97.50 265 GLU A N 1
ATOM 2117 C CA . GLU A 1 265 ? -10.188 6.268 6.487 1.00 97.50 265 GLU A CA 1
ATOM 2118 C C . GLU A 1 265 ? -10.605 6.989 5.200 1.00 97.50 265 GLU A C 1
ATOM 2120 O O . GLU A 1 265 ? -10.129 6.643 4.126 1.00 97.50 265 GLU A O 1
ATOM 2125 N N . ARG A 1 266 ? -11.410 8.055 5.298 1.00 96.25 266 ARG A N 1
ATOM 2126 C CA . ARG A 1 266 ? -11.821 8.842 4.119 1.00 96.25 266 ARG A CA 1
ATOM 2127 C C . ARG A 1 266 ? -10.643 9.462 3.372 1.00 96.25 266 ARG A C 1
ATOM 2129 O O . ARG A 1 266 ? -10.666 9.535 2.148 1.00 96.25 266 ARG A O 1
ATOM 2136 N N . ALA A 1 267 ? -9.630 9.946 4.089 1.00 95.88 267 ALA A N 1
ATOM 2137 C CA . ALA A 1 267 ? -8.429 10.485 3.454 1.00 95.88 267 ALA A CA 1
ATOM 2138 C C . ALA A 1 267 ? -7.649 9.386 2.713 1.00 95.88 267 ALA A C 1
ATOM 2140 O O . ALA A 1 267 ? -7.175 9.618 1.603 1.00 95.88 267 ALA A O 1
ATOM 2141 N N . LEU A 1 268 ? -7.572 8.185 3.292 1.00 94.12 268 LEU A N 1
ATOM 2142 C CA . LEU A 1 268 ? -6.939 7.020 2.675 1.00 94.12 268 LEU A CA 1
ATOM 2143 C C . LEU A 1 268 ? -7.734 6.488 1.476 1.00 94.12 268 LEU A C 1
ATOM 2145 O O . LEU A 1 268 ? -7.132 6.091 0.485 1.00 94.12 268 LEU A O 1
ATOM 2149 N N . GLU A 1 269 ? -9.069 6.537 1.502 1.00 96.50 269 GLU A N 1
ATOM 2150 C CA . GLU A 1 269 ? -9.900 6.203 0.335 1.00 96.50 269 GLU A CA 1
ATOM 2151 C C . GLU A 1 269 ? -9.602 7.117 -0.856 1.00 96.50 269 GLU A C 1
ATOM 2153 O O . GLU A 1 269 ? -9.496 6.639 -1.989 1.00 96.50 269 GLU A O 1
ATOM 2158 N N . ILE A 1 270 ? -9.438 8.420 -0.602 1.00 95.38 270 ILE A N 1
ATOM 2159 C CA . ILE A 1 270 ? -9.050 9.391 -1.630 1.00 95.38 270 ILE A CA 1
ATOM 2160 C C . ILE A 1 270 ? -7.648 9.061 -2.148 1.00 95.38 270 ILE A C 1
ATOM 2162 O O . ILE A 1 270 ? -7.480 8.903 -3.352 1.00 95.38 270 ILE A O 1
ATOM 2166 N N . ALA A 1 271 ? -6.670 8.858 -1.260 1.00 92.81 271 ALA A N 1
ATOM 2167 C CA . ALA A 1 271 ? -5.305 8.515 -1.659 1.00 92.81 271 ALA A CA 1
ATOM 2168 C C . ALA A 1 271 ? -5.239 7.220 -2.491 1.00 92.81 271 ALA A C 1
ATOM 2170 O O . ALA A 1 271 ? -4.552 7.168 -3.511 1.00 92.81 271 ALA A O 1
ATOM 2171 N N . ARG A 1 272 ? -6.004 6.187 -2.110 1.00 96.38 272 ARG A N 1
ATOM 2172 C CA . ARG A 1 272 ? -6.131 4.937 -2.876 1.00 96.38 272 ARG A CA 1
ATOM 2173 C C . ARG A 1 272 ? -6.715 5.191 -4.262 1.00 96.38 272 ARG A C 1
ATOM 2175 O O . ARG A 1 272 ? -6.259 4.607 -5.242 1.00 96.38 272 ARG A O 1
ATOM 2182 N N . LYS A 1 273 ? -7.747 6.034 -4.352 1.00 96.19 273 LYS A N 1
ATOM 2183 C CA . LYS A 1 273 ? -8.369 6.398 -5.628 1.00 96.19 273 LYS A CA 1
ATOM 2184 C C . LYS A 1 273 ? -7.378 7.137 -6.530 1.00 96.19 273 LYS A C 1
ATOM 218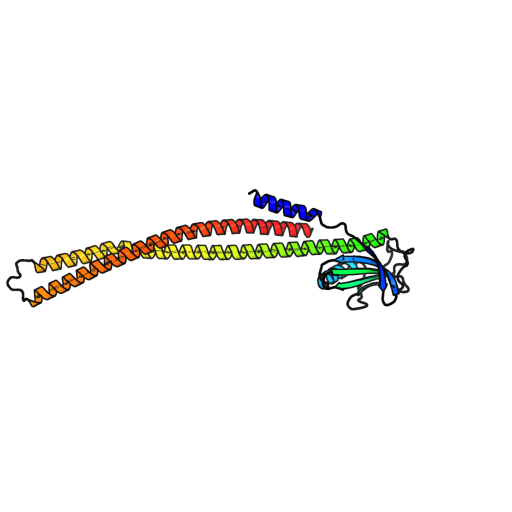6 O O . LYS A 1 273 ? -7.243 6.756 -7.688 1.00 96.19 273 LYS A O 1
ATOM 2191 N N . ASP A 1 274 ? -6.657 8.115 -5.994 1.00 93.50 274 ASP A N 1
ATOM 2192 C CA . ASP A 1 274 ? -5.656 8.883 -6.738 1.00 93.50 274 ASP A CA 1
ATOM 2193 C C . ASP A 1 274 ? -4.517 7.973 -7.237 1.00 93.50 274 ASP A C 1
ATOM 2195 O O . ASP A 1 274 ? -4.126 8.043 -8.404 1.00 93.50 274 ASP A O 1
ATOM 2199 N N . ALA A 1 275 ? -4.031 7.054 -6.393 1.00 92.00 275 ALA A N 1
ATOM 2200 C CA . ALA A 1 275 ? -3.021 6.064 -6.776 1.00 92.00 275 ALA A CA 1
ATOM 2201 C C . ALA A 1 275 ? -3.519 5.127 -7.891 1.00 92.00 275 ALA A C 1
ATOM 2203 O O . ALA A 1 275 ? -2.789 4.831 -8.840 1.00 92.00 275 ALA A O 1
ATOM 2204 N N . PHE A 1 276 ? -4.780 4.695 -7.813 1.00 95.50 276 PHE A N 1
ATOM 2205 C CA . PHE A 1 276 ? -5.405 3.874 -8.848 1.00 95.50 276 PHE A CA 1
ATOM 2206 C C . PHE A 1 276 ? -5.537 4.627 -10.179 1.00 95.50 276 PHE A C 1
ATOM 2208 O O . PHE A 1 276 ? -5.224 4.074 -11.234 1.00 95.50 276 PHE A O 1
ATOM 2215 N N . GLU A 1 277 ? -5.974 5.889 -10.148 1.00 94.75 277 GLU A N 1
ATOM 2216 C CA . GLU A 1 277 ? -6.088 6.725 -11.346 1.00 94.75 277 GLU A CA 1
ATOM 2217 C C . GLU A 1 277 ? -4.721 6.964 -11.999 1.00 94.75 277 GLU A C 1
ATOM 2219 O O . GLU A 1 277 ? -4.600 6.830 -13.220 1.00 94.75 277 GLU A O 1
ATOM 2224 N N . LEU A 1 278 ? -3.678 7.229 -11.204 1.00 91.56 278 LEU A N 1
ATOM 2225 C CA . LEU A 1 278 ? -2.302 7.353 -11.689 1.00 91.56 278 LEU A CA 1
ATOM 2226 C C . LEU A 1 278 ? -1.853 6.080 -12.419 1.00 91.56 278 LEU A C 1
ATOM 2228 O O . LEU A 1 278 ? -1.433 6.147 -13.576 1.00 91.56 278 LEU A O 1
ATOM 2232 N N . LEU A 1 279 ? -1.993 4.915 -11.778 1.00 92.31 279 LEU A N 1
ATOM 2233 C CA . LEU A 1 279 ? -1.618 3.631 -12.373 1.00 92.31 279 LEU A CA 1
ATOM 2234 C C . LEU A 1 279 ? -2.414 3.345 -13.653 1.00 92.31 279 LEU A C 1
ATOM 2236 O O . LEU A 1 279 ? -1.859 2.871 -14.645 1.00 92.31 279 LEU A O 1
ATOM 2240 N N . SER A 1 280 ? -3.715 3.648 -13.658 1.00 94.12 280 SER A N 1
ATOM 2241 C CA . SER A 1 280 ? -4.550 3.479 -14.845 1.00 94.12 280 SER A CA 1
ATOM 2242 C C . SER A 1 280 ? -4.121 4.393 -15.991 1.00 94.12 280 SER A C 1
ATOM 2244 O O . SER A 1 280 ? -4.257 3.988 -17.144 1.00 94.12 280 SER A O 1
ATOM 2246 N N . ASN A 1 281 ? -3.648 5.605 -15.703 1.00 92.44 281 ASN A N 1
ATOM 2247 C CA . ASN A 1 281 ? -3.181 6.537 -16.724 1.00 92.44 281 ASN A CA 1
ATOM 2248 C C . ASN A 1 281 ? -1.822 6.123 -17.294 1.00 92.44 281 ASN A C 1
ATOM 2250 O O . ASN A 1 281 ? -1.639 6.211 -18.502 1.00 92.44 281 ASN A O 1
ATOM 2254 N N . LEU A 1 282 ? -0.913 5.595 -16.469 1.00 88.56 282 LEU A N 1
ATOM 2255 C CA . LEU A 1 282 ? 0.382 5.072 -16.928 1.00 88.56 282 LEU A CA 1
ATOM 2256 C C . LEU A 1 282 ? 0.254 3.822 -17.819 1.00 88.56 282 LEU A C 1
ATOM 2258 O O . LEU A 1 282 ? 1.123 3.557 -18.653 1.00 88.56 282 LEU A O 1
ATOM 2262 N N . LYS A 1 283 ? -0.820 3.041 -17.638 1.00 90.19 283 LYS A N 1
ATOM 2263 C CA . LYS A 1 283 ? -1.121 1.843 -18.443 1.00 90.19 283 LYS A CA 1
ATOM 2264 C C . LYS A 1 283 ? -1.736 2.149 -19.815 1.00 90.19 283 LYS A C 1
ATOM 2266 O O . LYS A 1 283 ? -1.788 1.237 -20.639 1.00 90.19 283 LYS A O 1
ATOM 2271 N N . LYS A 1 284 ? -2.231 3.369 -20.039 1.00 84.75 284 LYS A N 1
ATOM 2272 C CA . LYS A 1 284 ? -2.731 3.815 -21.349 1.00 84.75 284 LYS A C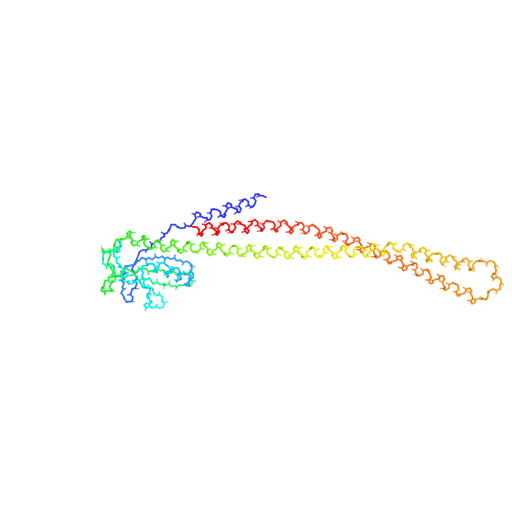A 1
ATOM 2273 C C . LYS A 1 284 ? -1.568 4.167 -22.283 1.00 84.75 284 LYS A C 1
ATOM 2275 O O . LYS A 1 284 ? -1.811 4.106 -23.504 1.00 84.75 284 LYS A O 1
#

Solvent-accessible surface area (backbone atoms only — not comparable to full-atom values): 15314 Å² total; per-residue (Å²): 111,71,69,62,55,52,52,53,52,54,58,58,61,58,63,79,64,71,65,81,86,66,71,42,77,48,76,41,71,61,90,91,43,80,33,65,29,41,30,43,79,42,76,57,56,71,70,58,53,49,55,48,48,51,62,63,48,47,84,65,32,68,75,44,62,92,45,100,48,30,43,30,34,52,79,39,72,88,43,85,32,20,90,61,39,22,29,41,38,38,35,57,52,74,54,102,76,38,28,32,44,38,38,36,51,18,26,83,86,71,44,68,50,52,79,88,58,42,42,60,71,47,50,48,50,52,54,46,5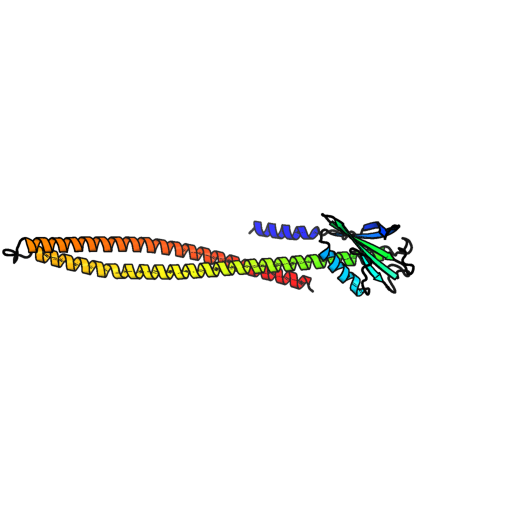2,49,52,52,48,49,52,52,52,49,52,49,52,54,32,50,52,50,25,54,49,30,51,50,54,33,53,50,39,52,52,50,41,54,50,42,54,51,50,49,53,52,46,50,56,48,41,54,55,36,50,56,52,53,69,49,42,60,59,56,47,51,51,45,48,52,58,32,51,55,41,50,50,68,72,68,46,82,88,51,88,79,58,55,74,65,58,57,55,49,43,52,52,51,38,54,50,35,54,52,49,49,54,48,52,53,54,51,43,56,52,38,51,59,50,36,56,50,47,53,53,50,46,56,51,49,52,53,52,41,54,51,42,55,51,50,34,55,53,31,53,49,52,27,49,53,29,47,53,51,40,56,59,72,73,108

Secondary structure (DSSP, 8-state):
-HHHHHHHHHHHHTGGGS-----EEEEEEETTEEEEEEEEEE-S-HHHHHHHHHHHHGGGS-EEEEETTEEEEE---S-SS-TT--EEEEEEEE-SS-EEEEEEEE-TTSPBPPTTTS-HHHHHHHHHHHHHHHHHHHHHHHHHHHHHHHHHHHHHHHHHHHHHHHHHHHHHHHHHHHHHHHHHHHHHHHHHHHHHHHHHHHHH-GGGGG--HHHHHHHHHHHHHHHHHHHHHHHHHHHHHHHHHHHHHHHHHHHHHHHHHHHHHHHHHHHHHHHHHHHHHHT-